Protein AF-A0A9D7A6X4-F1 (afdb_monomer)

Radius of gyration: 18.28 Å; Cα contacts (8 Å, |Δi|>4): 367; chains: 1; bounding box: 42×50×50 Å

Secondary structure (DSSP, 8-state):
------TTSSEEE--SBSTHHHHHHHHHHHHHHHHHHHHHHT----TTSTT-TT----EEEEEEEEEEE-TT--EEEE--TT-SEEEEEEEE-TT--TT-TTB--EEE--TTTTGGGSS-TT---SSGGGTTTTPPEEE---TT-EEEEETTS-EEEPPB--SSPEEEEEEEEEE----

Sequence (179 aa):
TPAVPDYEVVGWSSPHDLSMLDWAGADLKRLFDPVLQVARQVTEYSDRAPGQSGNRPEWQVVEVWANVQRKGGSNAAHPHPGSFWSGVYYVDVGEISEDGKHGGALQLFDPRGCLPRMLAPYLRYAMPELHDAGQNISFTPSAGQCMIFPGWLYHAVGVYTGAKPRISVAFNLDPVIRK

Mean predicted aligned error: 5.65 Å

Foldseek 3Di:
DDDDPDPQFQWDKGDFFCCCCVVCPPVVVVVCPVVQVVQQVPDADDPVDPPRVPPTFGKDWGTKMKIWGAAQTKFDWDFQPPFFKKKKAWQDQFPFDPVCPFFFWKKWWQPLACVQCPDDNPDGDPDPVCPCPGPIDTHGDDHGDMDMDTRRTIMMTTRGHHHTITMMMITTMDTDDDD

Solvent-accessible surface area (backbone atoms only — not comparable to full-atom values): 10080 Å² total; per-residue (Å²): 139,87,70,80,84,55,88,82,33,43,56,53,60,52,68,85,30,61,67,51,54,76,78,48,38,70,61,53,51,64,59,42,54,63,52,44,51,49,57,28,72,80,40,67,58,55,89,90,43,82,93,36,75,93,46,58,58,52,62,42,80,69,30,32,26,47,37,40,37,30,58,70,10,40,43,75,78,44,57,42,84,93,33,56,34,26,35,40,34,27,71,34,45,51,54,44,51,95,83,50,85,21,39,50,31,43,34,41,48,36,89,70,36,61,70,65,56,59,100,46,83,88,60,74,66,92,51,76,91,48,69,61,47,44,52,60,49,77,44,77,66,52,60,76,43,71,49,76,47,56,9,70,50,38,29,29,30,41,55,18,63,27,90,51,57,28,30,33,41,37,38,30,31,37,69,65,82,79,130

Nearest PDB structures (foldseek):
  3bvc-assembly1_A  TM=7.629E-01  e=7.090E-11  Roseovarius nubinhibens ISM
  6zyk-assembly1_A  TM=6.714E-01  e=1.382E-04  Streptomyces malaysiense
  5nch-assembly1_A  TM=4.864E-01  e=1.018E-04  Streptomyces muensis
  5fpz-assembly1_A-2  TM=4.898E-01  e=2.653E-05  Yersinia enterocolitica subsp. enterocolitica 8081
  8fnf-assembly1_14  TM=5.059E-01  e=5.633E-04  Trypanosoma brucei

pLDDT: mean 90.07, std 12.29, range [37.25, 98.5]

Structure (mmCIF, N/CA/C/O backbone):
data_AF-A0A9D7A6X4-F1
#
_entry.id   AF-A0A9D7A6X4-F1
#
loop_
_atom_site.group_PDB
_atom_site.id
_atom_site.type_symbol
_atom_site.label_atom_id
_atom_site.label_alt_id
_atom_site.label_comp_id
_atom_site.label_asym_id
_atom_site.label_entity_id
_atom_site.label_seq_id
_atom_site.pdbx_PDB_ins_code
_atom_site.Cartn_x
_atom_site.Cartn_y
_atom_site.Cartn_z
_atom_site.occupancy
_atom_site.B_iso_or_equiv
_atom_site.auth_seq_id
_atom_site.auth_comp_id
_atom_site.auth_asym_id
_atom_site.auth_atom_id
_atom_site.pdbx_PDB_model_num
ATOM 1 N N . THR A 1 1 ? -7.855 -9.407 -25.811 1.00 37.25 1 THR A N 1
ATOM 2 C CA . THR A 1 1 ? -7.190 -8.110 -25.569 1.00 37.25 1 THR A CA 1
ATOM 3 C C . THR A 1 1 ? -7.620 -7.607 -24.211 1.00 37.25 1 THR A C 1
ATOM 5 O O . THR A 1 1 ? -8.810 -7.392 -24.045 1.00 37.25 1 THR A O 1
ATOM 8 N N . PRO A 1 2 ? -6.724 -7.441 -23.235 1.00 47.91 2 PRO A N 1
ATOM 9 C CA . PRO A 1 2 ? -7.031 -6.535 -22.128 1.00 47.91 2 PRO A CA 1
ATOM 10 C C . PRO A 1 2 ? -5.916 -5.476 -22.027 1.00 47.91 2 PRO A C 1
ATOM 12 O O . PRO A 1 2 ? -4.776 -5.754 -22.375 1.00 47.91 2 PRO A O 1
ATOM 15 N N . ALA A 1 3 ? -6.117 -4.228 -21.629 1.00 47.22 3 ALA A N 1
ATOM 16 C CA . ALA A 1 3 ? -7.240 -3.509 -21.051 1.00 47.22 3 ALA A CA 1
ATOM 17 C C . ALA A 1 3 ? -7.114 -2.026 -21.482 1.00 47.22 3 ALA A C 1
ATOM 19 O O . ALA A 1 3 ? -6.160 -1.657 -22.170 1.00 47.22 3 ALA A O 1
ATOM 20 N N . VAL A 1 4 ? -8.104 -1.215 -21.117 1.00 43.06 4 VAL A N 1
ATOM 21 C CA . VAL A 1 4 ? -8.247 0.223 -21.406 1.00 43.06 4 VAL A CA 1
ATOM 22 C C . VAL A 1 4 ? -6.934 0.995 -21.156 1.00 43.06 4 VAL A C 1
ATOM 24 O O . VAL A 1 4 ? -6.327 0.798 -20.105 1.00 43.06 4 VAL A O 1
ATOM 27 N N . PRO A 1 5 ? -6.466 1.856 -22.084 1.00 43.91 5 PRO A N 1
ATOM 28 C CA . PRO A 1 5 ? -5.348 2.751 -21.810 1.00 43.91 5 PRO A CA 1
ATOM 29 C C . PRO A 1 5 ? -5.757 3.741 -20.716 1.00 43.91 5 PRO A C 1
ATOM 31 O O . PRO A 1 5 ? -6.642 4.571 -20.922 1.00 43.91 5 PRO A O 1
ATOM 34 N N . ASP A 1 6 ? -5.126 3.617 -19.553 1.00 45.00 6 ASP A N 1
ATOM 35 C CA . ASP A 1 6 ? -5.311 4.529 -18.432 1.00 45.00 6 ASP A CA 1
ATOM 36 C C . ASP A 1 6 ? -4.580 5.842 -18.746 1.00 45.00 6 ASP A C 1
ATOM 38 O O . ASP A 1 6 ? -3.351 5.898 -18.802 1.00 45.00 6 ASP A O 1
ATOM 42 N N . TYR A 1 7 ? -5.336 6.887 -19.073 1.00 42.38 7 TYR A N 1
ATOM 43 C CA . TYR A 1 7 ? -4.793 8.168 -19.531 1.00 42.38 7 TYR A CA 1
ATOM 44 C C . TYR A 1 7 ? -4.224 9.018 -18.383 1.00 42.38 7 TYR A C 1
ATOM 46 O O . TYR A 1 7 ? -3.574 10.029 -18.651 1.00 42.38 7 TYR A O 1
ATOM 54 N N . GLU A 1 8 ? -4.430 8.617 -17.123 1.00 48.91 8 GLU A N 1
ATOM 55 C CA . GLU A 1 8 ? -3.853 9.280 -15.945 1.00 48.91 8 GLU A CA 1
ATOM 56 C C . GLU A 1 8 ? -2.487 8.702 -15.539 1.00 48.91 8 GLU A C 1
ATOM 58 O O . GLU A 1 8 ? -1.766 9.311 -14.747 1.00 48.91 8 GLU A O 1
ATOM 63 N N . VAL A 1 9 ? -2.077 7.569 -16.122 1.00 55.69 9 VAL A N 1
ATOM 64 C CA . VAL A 1 9 ? -0.877 6.831 -15.715 1.00 55.69 9 VAL A CA 1
ATOM 65 C C . VAL A 1 9 ? -0.013 6.525 -16.933 1.00 55.69 9 VAL A C 1
ATOM 67 O O . VAL A 1 9 ? -0.379 5.737 -17.801 1.00 55.69 9 VAL A O 1
ATOM 70 N N . VAL A 1 10 ? 1.202 7.080 -16.992 1.00 75.31 10 VAL A N 1
ATOM 71 C CA . VAL A 1 10 ? 2.198 6.608 -17.968 1.00 75.31 10 VAL A CA 1
ATOM 72 C C . VAL A 1 10 ? 2.613 5.184 -17.580 1.00 75.31 10 VAL A C 1
ATOM 74 O O . VAL A 1 10 ? 3.489 4.976 -16.734 1.00 75.31 10 VAL A O 1
ATOM 77 N N . GLY A 1 11 ? 1.951 4.189 -18.172 1.00 83.00 11 GLY A N 1
ATOM 78 C CA . GLY A 1 11 ? 2.094 2.796 -17.765 1.00 83.00 11 GLY A CA 1
ATOM 79 C C . GLY A 1 11 ? 0.964 1.878 -18.231 1.00 83.00 11 GLY A C 1
ATOM 80 O O . GLY A 1 11 ? 0.379 2.071 -19.294 1.00 83.00 11 GLY A O 1
ATOM 81 N N . TRP A 1 12 ? 0.722 0.833 -17.442 1.00 91.75 12 TRP A N 1
ATOM 82 C CA . TRP A 1 12 ? -0.356 -0.142 -17.611 1.00 91.75 12 TRP A CA 1
ATOM 83 C C . TRP A 1 12 ? -0.819 -0.651 -16.242 1.00 91.75 12 TRP A C 1
ATOM 85 O O . TRP A 1 12 ? 0.006 -0.833 -15.343 1.00 91.75 12 TRP A O 1
ATOM 95 N N . SER A 1 13 ? -2.116 -0.921 -16.109 1.00 92.62 13 SER A N 1
ATOM 96 C CA . SER A 1 13 ? -2.719 -1.576 -14.949 1.00 92.62 13 SER A CA 1
ATOM 97 C C . SER A 1 13 ? -3.600 -2.734 -15.428 1.00 92.62 13 SER A C 1
ATOM 99 O O . SER A 1 13 ? -4.272 -2.613 -16.458 1.00 92.62 13 SER A O 1
ATOM 101 N N . SER A 1 14 ? -3.581 -3.869 -14.727 1.00 93.88 14 SER A N 1
ATOM 102 C CA . SER A 1 14 ? -4.579 -4.923 -14.958 1.00 93.88 14 SER A CA 1
ATOM 103 C C . SER A 1 14 ? -5.953 -4.474 -14.439 1.00 93.88 14 SER A C 1
ATOM 105 O O . SER A 1 14 ? -6.018 -3.504 -13.687 1.00 93.88 14 SER A O 1
ATOM 107 N N . PRO A 1 15 ? -7.058 -5.161 -14.786 1.00 93.75 15 PRO A N 1
ATOM 108 C CA . PRO A 1 15 ? -8.353 -4.906 -14.154 1.00 93.75 15 PRO A CA 1
ATOM 109 C C . PRO A 1 15 ? -8.267 -4.944 -12.621 1.00 93.75 15 PRO A C 1
ATOM 111 O O . PRO A 1 15 ? -7.500 -5.733 -12.065 1.00 93.75 15 PRO A O 1
ATOM 114 N N . HIS A 1 16 ? -9.031 -4.070 -11.958 1.00 92.50 16 HIS A N 1
ATOM 115 C CA . HIS A 1 16 ? -9.131 -3.984 -10.494 1.00 92.50 16 HIS A CA 1
ATOM 116 C C . HIS A 1 16 ? -10.229 -4.937 -10.030 1.00 92.50 16 HIS A C 1
ATOM 118 O O . HIS A 1 16 ? -11.332 -4.538 -9.679 1.00 92.50 16 HIS A O 1
ATOM 124 N N . ASP A 1 17 ? -9.956 -6.226 -10.163 1.00 93.19 17 ASP A N 1
ATOM 125 C CA . ASP A 1 17 ? -10.877 -7.300 -9.815 1.00 93.19 17 ASP A CA 1
ATOM 126 C C . ASP A 1 17 ? -10.079 -8.524 -9.335 1.00 93.19 17 ASP A C 1
ATOM 128 O O . ASP A 1 17 ? -8.926 -8.413 -8.918 1.00 93.19 17 ASP A O 1
ATOM 132 N N . LEU A 1 18 ? -10.692 -9.706 -9.342 1.00 94.00 18 LEU A N 1
ATOM 133 C CA . LEU A 1 18 ? -10.027 -10.953 -8.964 1.00 94.00 18 LEU A CA 1
ATOM 134 C C . LEU A 1 18 ? -9.465 -11.733 -10.164 1.00 94.00 18 LEU A C 1
ATOM 136 O O . LEU A 1 18 ? -8.892 -12.804 -9.966 1.00 94.00 18 LEU A O 1
ATOM 140 N N . SER A 1 19 ? -9.565 -11.212 -11.392 1.00 94.00 19 SER A N 1
ATOM 141 C CA . SER A 1 19 ? -9.111 -11.900 -12.612 1.00 94.00 19 SER A CA 1
ATOM 142 C C . SER A 1 19 ? -7.603 -12.154 -12.629 1.00 94.00 19 SER A C 1
ATOM 144 O O . SER A 1 19 ? -7.129 -13.064 -13.310 1.00 94.00 19 SER A O 1
ATOM 146 N N . MET A 1 20 ? -6.822 -11.408 -11.838 1.00 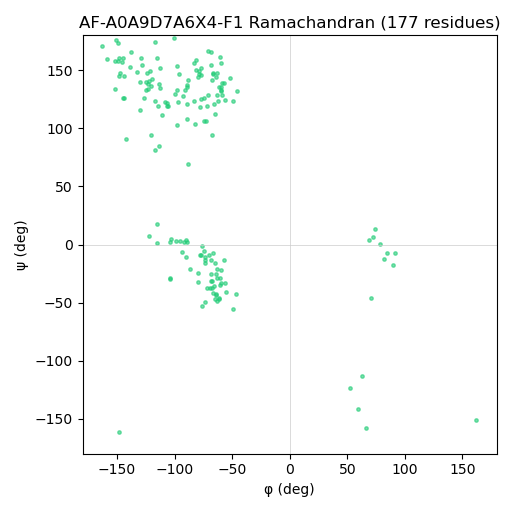94.12 20 MET A N 1
ATOM 147 C CA . MET A 1 20 ? -5.398 -11.686 -11.650 1.00 94.12 20 MET A CA 1
ATOM 148 C C . MET A 1 20 ? -5.129 -13.067 -11.043 1.00 94.12 20 MET A C 1
ATOM 150 O O . MET A 1 20 ? -4.108 -13.683 -11.359 1.00 94.12 20 MET A O 1
ATOM 154 N N . LEU A 1 21 ? -6.052 -13.604 -10.240 1.00 89.94 21 LEU A N 1
ATOM 155 C CA . LEU A 1 21 ? -5.936 -14.960 -9.698 1.00 89.94 21 LEU A CA 1
ATOM 156 C C . LEU A 1 21 ? -5.945 -16.031 -10.796 1.00 89.94 21 LEU A C 1
ATOM 158 O O . LEU A 1 21 ? -5.308 -17.070 -10.613 1.00 89.94 21 LEU A O 1
ATOM 162 N N . ASP A 1 22 ? -6.603 -15.776 -11.929 1.00 91.56 22 ASP A N 1
ATOM 163 C CA . ASP A 1 22 ? -6.736 -16.750 -13.017 1.00 91.56 22 ASP A CA 1
ATOM 164 C C . ASP A 1 22 ? -5.417 -16.962 -13.766 1.00 91.56 22 ASP A C 1
ATOM 166 O O . ASP A 1 22 ? -5.096 -18.085 -14.156 1.00 91.56 22 ASP A O 1
ATOM 170 N N . TRP A 1 23 ? -4.627 -15.899 -13.953 1.00 91.94 23 TRP A N 1
ATOM 171 C CA . TRP A 1 23 ? -3.380 -15.960 -14.722 1.00 91.94 23 TRP A CA 1
ATOM 172 C C . TRP A 1 23 ? -2.110 -15.965 -13.866 1.00 91.94 23 TRP A C 1
ATOM 174 O O . TRP A 1 23 ? -1.116 -16.556 -14.283 1.00 91.94 23 TRP A O 1
ATOM 184 N N . ALA A 1 24 ? -2.116 -15.360 -12.674 1.00 91.38 24 ALA A N 1
ATOM 185 C CA . ALA A 1 24 ? -0.979 -15.415 -11.749 1.00 91.38 24 ALA A CA 1
ATOM 186 C C . ALA A 1 24 ? -1.014 -16.663 -10.843 1.00 91.38 24 ALA A C 1
ATOM 188 O O . ALA A 1 24 ? 0.016 -17.087 -10.314 1.00 91.38 24 ALA A O 1
ATOM 189 N N . GLY A 1 25 ? -2.191 -17.275 -10.671 1.00 89.75 25 GLY A N 1
ATOM 190 C CA . GLY A 1 25 ? -2.359 -18.614 -10.111 1.00 89.75 25 GLY A CA 1
ATOM 191 C C . GLY A 1 25 ? -1.673 -18.839 -8.760 1.00 89.75 25 GLY A C 1
ATOM 192 O O . GLY A 1 25 ? -1.955 -18.169 -7.766 1.00 89.75 25 GLY A O 1
ATOM 193 N N . ALA A 1 26 ? -0.802 -19.851 -8.704 1.00 92.75 26 ALA A N 1
ATOM 194 C CA . ALA A 1 26 ? -0.164 -20.303 -7.468 1.00 92.75 26 ALA A CA 1
ATOM 195 C C . ALA A 1 26 ? 0.832 -19.288 -6.882 1.00 92.75 26 ALA A C 1
ATOM 197 O O . ALA A 1 26 ? 0.971 -19.217 -5.663 1.00 92.75 26 ALA A O 1
ATOM 198 N N . ASP A 1 27 ? 1.504 -18.494 -7.718 1.00 93.31 27 ASP A N 1
ATOM 199 C CA . ASP A 1 27 ? 2.453 -17.478 -7.253 1.00 93.31 27 ASP A CA 1
ATOM 200 C C . ASP A 1 27 ? 1.753 -16.368 -6.480 1.00 93.31 27 ASP A C 1
ATOM 202 O O . ASP A 1 27 ? 2.206 -15.979 -5.405 1.00 93.31 27 ASP A O 1
ATOM 206 N N . LEU A 1 28 ? 0.596 -15.926 -6.976 1.00 93.50 28 LEU A N 1
ATOM 207 C CA . LEU A 1 28 ? -0.185 -14.902 -6.295 1.00 93.50 28 LEU A CA 1
ATOM 208 C C . LEU A 1 28 ? -0.753 -15.406 -4.963 1.00 93.50 28 LEU A C 1
ATOM 210 O O . LEU A 1 28 ? -0.745 -14.680 -3.974 1.00 93.50 28 LEU A O 1
ATOM 214 N N . LYS A 1 29 ? -1.178 -16.673 -4.900 1.00 91.88 29 LYS A N 1
ATOM 215 C CA . LYS A 1 29 ? -1.610 -17.296 -3.637 1.00 91.88 29 LYS A CA 1
ATOM 216 C C . LYS A 1 29 ? -0.474 -17.330 -2.611 1.00 91.88 29 LYS A C 1
ATOM 218 O O . LYS A 1 29 ? -0.665 -16.888 -1.484 1.00 91.88 29 LYS A O 1
ATOM 223 N N . ARG A 1 30 ? 0.726 -17.754 -3.027 1.00 94.38 30 ARG A N 1
ATOM 224 C CA . ARG A 1 30 ? 1.925 -17.759 -2.169 1.00 94.38 30 ARG A CA 1
ATOM 225 C C . ARG A 1 30 ? 2.306 -16.366 -1.672 1.00 94.38 30 ARG A C 1
ATOM 227 O O . ARG A 1 30 ? 2.778 -16.245 -0.546 1.00 94.38 30 ARG A O 1
ATOM 234 N N . LEU A 1 31 ? 2.107 -15.330 -2.491 1.00 94.88 31 LEU A N 1
ATOM 235 C CA . LEU A 1 31 ? 2.317 -13.943 -2.078 1.00 94.88 31 LEU A CA 1
ATOM 236 C C . LEU A 1 31 ? 1.348 -13.533 -0.961 1.00 94.88 31 LEU A C 1
ATOM 238 O O . LEU A 1 31 ? 1.759 -12.864 -0.016 1.00 94.88 31 LEU A O 1
ATOM 242 N N . PHE A 1 32 ? 0.075 -13.919 -1.060 1.00 97.00 32 PHE A N 1
ATOM 243 C CA . PHE A 1 32 ? -0.946 -13.467 -0.117 1.00 97.00 32 PHE A CA 1
ATOM 244 C C . PHE A 1 32 ? -0.959 -14.207 1.217 1.00 97.00 32 PHE A C 1
ATOM 246 O O . PHE A 1 32 ? -1.368 -13.605 2.207 1.00 97.00 32 PHE A O 1
ATOM 253 N N . ASP A 1 33 ? -0.469 -15.445 1.293 1.00 96.06 33 ASP A N 1
ATOM 254 C CA . ASP A 1 33 ? -0.390 -16.189 2.558 1.00 96.06 33 ASP A CA 1
ATOM 255 C C . ASP A 1 33 ? 0.253 -15.368 3.704 1.00 96.06 33 ASP A C 1
ATOM 257 O O . ASP A 1 33 ? -0.404 -15.165 4.730 1.00 96.06 33 ASP A O 1
ATOM 261 N N . PRO A 1 34 ? 1.480 -14.817 3.570 1.00 97.12 34 PRO A N 1
ATOM 262 C CA . PRO A 1 34 ? 2.066 -13.982 4.619 1.00 97.12 34 PRO A CA 1
ATOM 263 C C . PRO A 1 34 ? 1.336 -12.644 4.809 1.00 97.12 34 PRO A C 1
ATOM 265 O O . PRO A 1 34 ? 1.265 -12.148 5.931 1.00 97.12 34 PRO A O 1
ATOM 268 N N . VAL A 1 35 ? 0.760 -12.063 3.752 1.00 97.75 35 VAL A N 1
ATOM 269 C CA . VAL A 1 35 ? 0.024 -10.788 3.829 1.00 97.75 35 VAL A CA 1
ATOM 270 C C . VAL A 1 35 ? -1.225 -10.931 4.701 1.00 97.75 35 VAL A C 1
ATOM 272 O O . VAL A 1 35 ? -1.450 -10.121 5.601 1.00 97.75 35 VAL A O 1
ATOM 275 N N . LEU A 1 36 ? -2.011 -11.988 4.483 1.00 97.94 36 LEU A N 1
ATOM 276 C CA . LEU A 1 36 ? -3.211 -12.277 5.269 1.00 97.94 36 LEU A CA 1
ATOM 277 C C . LEU A 1 36 ? -2.861 -12.604 6.728 1.00 97.94 36 LEU A C 1
ATOM 279 O O . LEU A 1 36 ? -3.587 -12.197 7.637 1.00 97.94 36 LEU A O 1
ATOM 283 N N . GLN A 1 37 ? -1.729 -13.276 6.976 1.00 97.12 37 GLN A N 1
ATOM 284 C CA . GLN A 1 37 ? -1.235 -13.511 8.338 1.00 97.12 37 GLN A CA 1
ATOM 285 C C . GLN A 1 37 ? -0.867 -12.210 9.053 1.00 97.12 37 GLN A C 1
ATOM 287 O O . GLN A 1 37 ? -1.237 -12.029 10.213 1.00 97.12 37 GLN A O 1
ATOM 292 N N . VAL A 1 38 ? -0.192 -11.281 8.372 1.00 97.38 38 VAL A N 1
ATOM 293 C CA . VAL A 1 38 ? 0.122 -9.969 8.950 1.00 97.38 38 VAL A CA 1
ATOM 294 C C . VAL A 1 38 ? -1.165 -9.201 9.247 1.00 97.38 38 VAL A C 1
ATOM 296 O O . VAL A 1 38 ? -1.338 -8.760 10.380 1.00 97.38 38 VAL A O 1
ATOM 299 N N . ALA A 1 39 ? -2.107 -9.117 8.299 1.00 97.88 39 ALA A N 1
ATOM 300 C CA . ALA A 1 39 ? -3.400 -8.453 8.508 1.00 97.88 39 ALA A CA 1
ATOM 301 C C . ALA A 1 39 ? -4.160 -9.027 9.718 1.00 97.88 39 ALA A C 1
ATOM 303 O O . ALA A 1 39 ? -4.712 -8.280 10.533 1.00 97.88 39 ALA A O 1
ATOM 304 N N . ARG A 1 40 ? -4.135 -10.357 9.887 1.00 96.94 40 ARG A N 1
ATOM 305 C CA . ARG A 1 40 ? -4.696 -11.051 11.054 1.00 96.94 40 ARG A CA 1
ATOM 306 C C . ARG A 1 40 ? -4.008 -10.639 12.354 1.00 96.94 40 ARG A C 1
ATOM 308 O O . ARG A 1 40 ? -4.695 -10.393 13.337 1.00 96.94 40 ARG A O 1
ATOM 315 N N . GLN A 1 41 ? -2.678 -10.584 12.381 1.00 95.88 41 GLN A N 1
ATOM 316 C CA . GLN A 1 41 ? -1.909 -10.268 13.589 1.00 95.88 41 GLN A CA 1
ATOM 317 C C . GLN A 1 41 ? -2.064 -8.808 14.026 1.00 95.88 41 GLN A C 1
ATOM 319 O O . GLN A 1 41 ? -2.146 -8.542 15.223 1.00 95.88 41 GLN A O 1
ATOM 324 N N . VAL A 1 42 ? -2.136 -7.875 13.073 1.00 96.00 42 VAL A N 1
ATOM 325 C CA . VAL A 1 42 ? -2.200 -6.429 13.357 1.00 96.00 42 VAL A CA 1
ATOM 326 C C . VAL A 1 42 ? -3.623 -5.890 13.509 1.00 96.00 42 VAL A C 1
ATOM 328 O O . VAL A 1 42 ? -3.798 -4.689 13.693 1.00 96.00 42 VAL A O 1
ATOM 331 N N . THR A 1 43 ? -4.643 -6.753 13.460 1.00 96.12 43 THR A N 1
ATOM 332 C CA . THR A 1 43 ? -6.042 -6.346 13.653 1.00 96.12 43 THR A CA 1
ATOM 333 C C . THR A 1 43 ? -6.698 -7.116 14.788 1.00 96.12 43 THR A C 1
ATOM 335 O O . THR A 1 43 ? -6.529 -8.327 14.915 1.00 96.12 43 THR A O 1
ATOM 338 N N . GLU A 1 44 ? -7.482 -6.430 15.612 1.00 94.38 44 GLU A N 1
ATOM 339 C CA . GLU A 1 44 ? -8.332 -7.026 16.645 1.00 94.38 44 GLU A CA 1
ATOM 340 C C . GLU A 1 44 ? -9.757 -6.505 16.559 1.00 94.38 44 GLU A C 1
ATOM 342 O O . GLU A 1 44 ? -10.037 -5.453 15.981 1.00 94.38 44 GLU A O 1
ATOM 347 N N . TYR A 1 45 ? -10.666 -7.264 17.159 1.00 93.25 45 TYR A N 1
ATOM 348 C CA . TYR A 1 45 ? -12.023 -6.810 17.384 1.00 93.25 45 TYR A CA 1
ATOM 349 C C . TYR A 1 45 ? -12.044 -5.729 18.465 1.00 93.25 45 TYR A C 1
ATOM 351 O O . TYR A 1 45 ? -11.522 -5.925 19.558 1.00 93.25 45 TYR A O 1
ATOM 359 N N . SER A 1 46 ? -12.688 -4.601 18.164 1.00 92.19 46 SER A N 1
ATOM 360 C CA . SER A 1 46 ? -12.956 -3.562 19.165 1.00 92.19 46 SER A CA 1
ATOM 361 C C . SER A 1 46 ? -13.968 -4.033 20.216 1.00 92.19 46 SER A C 1
ATOM 363 O O . SER A 1 46 ? -14.760 -4.942 19.952 1.00 92.19 46 SER A O 1
ATOM 365 N N . ASP A 1 47 ? -14.076 -3.301 21.325 1.00 92.19 47 ASP A N 1
ATOM 366 C CA . ASP A 1 47 ? -15.078 -3.529 22.382 1.00 92.19 47 ASP A CA 1
ATOM 367 C C . ASP A 1 47 ? -16.540 -3.488 21.892 1.00 92.19 47 ASP A C 1
ATOM 369 O O . ASP A 1 47 ? -17.456 -3.929 22.585 1.00 92.19 47 ASP A O 1
ATOM 373 N N . ARG A 1 48 ? -16.780 -2.994 20.670 1.00 90.75 48 ARG A N 1
ATOM 374 C CA . ARG A 1 48 ? -18.096 -3.015 20.010 1.00 90.75 48 ARG A CA 1
ATOM 375 C C . ARG A 1 48 ? -18.488 -4.386 19.447 1.00 90.75 48 ARG A C 1
ATOM 377 O O . ARG A 1 48 ? -19.584 -4.508 18.907 1.00 90.75 48 ARG A O 1
ATOM 384 N N . ALA A 1 49 ? -17.632 -5.400 19.561 1.00 89.50 49 ALA A N 1
ATOM 385 C CA . ALA A 1 49 ? -17.914 -6.782 19.180 1.00 89.50 49 ALA A CA 1
ATOM 386 C C . ALA A 1 49 ? -17.861 -7.703 20.421 1.00 89.50 49 ALA A C 1
ATOM 388 O O . ALA A 1 49 ? -16.845 -8.361 20.671 1.00 89.50 49 ALA A O 1
ATOM 389 N N . PRO A 1 50 ? -18.943 -7.761 21.224 1.00 87.94 50 PRO A N 1
ATOM 390 C CA . PRO A 1 50 ? -18.980 -8.574 22.435 1.00 87.94 50 PRO A CA 1
ATOM 391 C C . PRO A 1 50 ? -18.694 -10.050 22.137 1.00 87.94 50 PRO A C 1
ATOM 393 O O . PRO A 1 50 ? -19.178 -10.600 21.150 1.00 87.94 50 PRO A O 1
ATOM 396 N N . GLY A 1 51 ? -17.910 -10.702 22.998 1.00 89.56 51 GLY A N 1
ATOM 397 C CA . GLY A 1 51 ? -17.553 -12.118 22.845 1.00 89.56 51 GLY A CA 1
ATOM 398 C C . GLY A 1 51 ? -16.447 -12.409 21.823 1.00 89.56 51 GLY A C 1
ATOM 399 O O . GLY A 1 51 ? -16.075 -13.567 21.666 1.00 89.56 51 GLY A O 1
ATOM 400 N N . GLN A 1 52 ? -15.892 -11.385 21.164 1.00 90.12 52 GLN A N 1
ATOM 401 C CA . GLN A 1 52 ? -14.752 -11.522 20.247 1.00 90.12 52 GLN A CA 1
ATOM 402 C C . GLN A 1 52 ? -13.420 -11.053 20.851 1.00 90.12 52 GLN A C 1
ATOM 404 O O . GLN A 1 52 ? -12.399 -11.038 20.165 1.00 90.12 52 GLN A O 1
ATOM 409 N N . SER A 1 53 ? -13.409 -10.677 22.133 1.00 87.69 53 SER A N 1
ATOM 410 C CA . SER A 1 53 ? -12.181 -10.280 22.828 1.00 87.69 53 SER A CA 1
ATOM 411 C C . SER A 1 53 ? -11.155 -11.419 22.793 1.00 87.69 53 SER A C 1
ATOM 413 O O . SER A 1 53 ? -11.478 -12.564 23.105 1.00 87.69 53 SER A O 1
ATOM 415 N N . GLY A 1 54 ? -9.930 -11.112 22.364 1.00 85.62 54 GLY A N 1
ATOM 416 C CA . GLY A 1 54 ? -8.854 -12.092 22.178 1.00 85.62 54 GLY A CA 1
ATOM 417 C C . GLY A 1 54 ? -8.891 -12.867 20.853 1.00 85.62 54 GLY A C 1
ATOM 418 O O . GLY A 1 54 ? -7.885 -13.483 20.499 1.00 85.62 54 GLY A O 1
ATOM 419 N N . ASN A 1 55 ? -9.983 -12.802 20.083 1.00 91.06 55 ASN A N 1
ATOM 420 C CA . ASN A 1 55 ? -10.047 -13.389 18.743 1.00 91.06 55 ASN A CA 1
ATOM 421 C C . ASN A 1 55 ? -9.415 -12.462 17.697 1.00 91.06 55 ASN A C 1
ATOM 423 O O . ASN A 1 55 ? -9.305 -11.247 17.880 1.00 91.06 55 ASN A O 1
ATOM 427 N N . ARG A 1 56 ? -9.027 -13.045 16.559 1.00 93.31 56 ARG A N 1
ATOM 428 C CA . ARG A 1 56 ? -8.498 -12.317 15.400 1.00 93.31 56 ARG A CA 1
ATOM 429 C C . ARG A 1 56 ? -9.386 -12.573 14.181 1.00 93.31 56 ARG A C 1
ATOM 431 O O . ARG A 1 56 ? -9.776 -13.726 13.979 1.00 93.31 56 ARG A O 1
ATOM 438 N N . PRO A 1 57 ? -9.718 -11.542 13.386 1.00 94.00 57 PRO A N 1
ATOM 439 C CA . PRO A 1 57 ? -10.497 -11.733 12.172 1.00 94.00 57 PRO A CA 1
ATOM 440 C C . PRO A 1 57 ? -9.709 -12.542 11.135 1.00 94.00 57 PRO A C 1
ATOM 442 O O . PRO A 1 57 ? -8.482 -12.459 11.047 1.00 94.00 57 PRO A O 1
ATOM 445 N N . GLU A 1 58 ? -10.430 -13.332 10.344 1.00 96.00 58 GLU A N 1
ATOM 446 C CA . GLU A 1 58 ? -9.906 -13.863 9.084 1.00 96.00 58 GLU A CA 1
ATOM 447 C C . GLU A 1 58 ? -10.031 -12.797 7.996 1.00 96.00 58 GLU A C 1
ATOM 449 O O . GLU A 1 58 ? -10.967 -11.996 8.021 1.00 96.00 58 GLU A O 1
ATOM 454 N N . TRP A 1 59 ? -9.125 -12.827 7.024 1.00 97.44 59 TRP A N 1
ATOM 455 C CA . TRP A 1 59 ? -9.050 -11.854 5.937 1.00 97.44 59 TRP A CA 1
ATOM 456 C C . TRP A 1 59 ? -9.168 -12.538 4.583 1.00 97.44 59 TRP A C 1
ATOM 458 O O . TRP A 1 59 ? -8.721 -13.673 4.412 1.00 97.44 59 TRP A O 1
ATOM 468 N N . GLN A 1 60 ? -9.734 -11.830 3.613 1.00 96.31 60 GLN A N 1
ATOM 469 C CA . GLN A 1 60 ? -9.785 -12.251 2.218 1.00 96.31 60 GLN A CA 1
ATOM 470 C C . GLN A 1 60 ? -9.363 -11.105 1.302 1.00 96.31 60 GLN A C 1
ATOM 472 O O . GLN A 1 60 ? -9.617 -9.940 1.602 1.00 96.31 60 GLN A O 1
ATOM 477 N N . VAL A 1 61 ? -8.742 -11.451 0.175 1.00 96.88 61 VAL A N 1
ATOM 478 C CA . VAL A 1 61 ? -8.477 -10.505 -0.914 1.00 96.88 61 VAL A CA 1
ATOM 479 C C . VAL A 1 61 ? -9.793 -10.246 -1.643 1.00 96.88 61 VAL A C 1
ATOM 481 O O . VAL A 1 61 ? -10.445 -11.199 -2.071 1.00 96.88 61 VAL A O 1
ATOM 484 N N . VAL A 1 62 ? -10.180 -8.979 -1.774 1.00 96.62 62 VAL A N 1
ATOM 485 C CA . VAL A 1 62 ? -11.402 -8.573 -2.493 1.00 96.62 62 VAL A CA 1
ATOM 486 C C . VAL A 1 62 ? -11.101 -7.980 -3.865 1.00 96.62 62 VAL A C 1
ATOM 488 O O . VAL A 1 62 ? -11.881 -8.177 -4.791 1.00 96.62 62 VAL A O 1
ATOM 491 N N . GLU A 1 63 ? -9.936 -7.350 -4.024 1.00 96.88 63 GLU A N 1
ATOM 492 C CA . GLU A 1 63 ? -9.431 -6.831 -5.297 1.00 96.88 63 GLU A CA 1
ATOM 493 C C . GLU A 1 63 ? -7.911 -7.001 -5.350 1.00 96.88 63 GLU A C 1
ATOM 495 O O . GLU A 1 63 ? -7.228 -6.876 -4.328 1.00 96.88 63 GLU A O 1
ATOM 500 N N . VAL A 1 64 ? -7.367 -7.282 -6.534 1.00 97.56 64 VAL A N 1
ATOM 501 C CA . VAL A 1 64 ? -5.922 -7.376 -6.758 1.00 97.56 64 VAL A CA 1
ATOM 502 C C . VAL A 1 64 ? -5.573 -7.019 -8.198 1.00 97.56 64 VAL A C 1
ATOM 504 O O . VAL A 1 64 ? -6.176 -7.516 -9.144 1.00 97.56 64 VAL A O 1
ATOM 507 N N . TRP A 1 65 ? -4.558 -6.182 -8.383 1.00 96.94 65 TRP A N 1
ATOM 508 C CA . TRP A 1 65 ? -4.143 -5.751 -9.711 1.00 96.94 65 TRP A CA 1
ATOM 509 C C . TRP A 1 65 ? -2.641 -5.508 -9.812 1.00 96.94 65 TRP A C 1
ATOM 511 O O . TRP A 1 65 ? -1.969 -5.069 -8.874 1.00 96.94 65 TRP A O 1
ATOM 521 N N . ALA A 1 66 ? -2.100 -5.781 -10.994 1.00 96.62 66 ALA A N 1
ATOM 522 C CA . ALA A 1 66 ? -0.725 -5.474 -11.343 1.00 96.62 66 ALA A CA 1
ATOM 523 C C . ALA A 1 66 ? -0.629 -4.059 -11.917 1.00 96.62 66 ALA A C 1
ATOM 525 O O . ALA A 1 66 ? -1.469 -3.639 -12.707 1.00 96.62 66 ALA A O 1
ATOM 526 N N . ASN A 1 67 ? 0.439 -3.347 -11.569 1.00 95.81 67 ASN A N 1
ATOM 527 C CA . ASN A 1 67 ? 0.783 -2.042 -12.115 1.00 95.81 67 ASN A CA 1
ATOM 528 C C . ASN A 1 67 ? 2.180 -2.103 -12.728 1.00 95.81 67 ASN A C 1
ATOM 530 O O . ASN A 1 67 ? 3.119 -2.592 -12.101 1.00 95.81 67 ASN A O 1
ATOM 534 N N . VAL A 1 68 ? 2.319 -1.565 -13.937 1.00 95.75 68 VAL A N 1
ATOM 535 C CA . VAL A 1 68 ? 3.591 -1.351 -14.631 1.00 95.75 68 VAL A CA 1
ATOM 536 C C . VAL A 1 68 ? 3.716 0.142 -14.901 1.00 95.75 68 VAL A C 1
ATOM 538 O O . VAL A 1 68 ? 3.205 0.654 -15.897 1.00 95.75 68 VAL A O 1
ATOM 541 N N . GLN A 1 69 ? 4.394 0.850 -14.005 1.00 94.44 69 GLN A N 1
ATOM 542 C CA . GLN A 1 69 ? 4.615 2.289 -14.104 1.00 94.44 69 GLN A CA 1
ATOM 543 C C . GLN A 1 69 ? 5.908 2.571 -14.881 1.00 94.44 69 GLN A C 1
ATOM 545 O O . GLN A 1 69 ? 6.935 1.917 -14.679 1.00 94.44 69 GLN A O 1
ATOM 550 N N . ARG A 1 70 ? 5.863 3.538 -15.801 1.00 94.75 70 ARG A N 1
ATOM 551 C CA . ARG A 1 70 ? 6.999 3.948 -16.643 1.00 94.75 70 ARG A CA 1
ATOM 552 C C . ARG A 1 70 ? 7.389 5.396 -16.354 1.00 94.75 70 ARG A C 1
ATOM 554 O O . ARG A 1 70 ? 6.722 6.083 -15.586 1.00 94.75 70 ARG A O 1
ATOM 561 N N . LYS A 1 71 ? 8.482 5.856 -16.968 1.00 94.88 71 LYS A N 1
ATOM 562 C CA . LYS A 1 71 ? 8.975 7.233 -16.847 1.00 94.88 71 LYS A CA 1
ATOM 563 C C . LYS A 1 71 ? 7.858 8.257 -17.087 1.00 94.88 71 LYS A C 1
ATOM 565 O O . LYS A 1 71 ? 7.258 8.268 -18.155 1.00 94.88 71 LYS A O 1
ATOM 570 N N . GLY A 1 72 ? 7.642 9.137 -16.117 1.00 93.00 72 GLY A N 1
ATOM 571 C CA . GLY A 1 72 ? 6.582 10.145 -16.089 1.00 93.00 72 GLY A CA 1
ATOM 572 C C . GLY A 1 72 ? 5.291 9.686 -15.405 1.00 93.00 72 GLY A C 1
ATOM 573 O O . GLY A 1 72 ? 4.408 10.511 -15.207 1.00 93.00 72 GLY A O 1
ATOM 574 N N . GLY A 1 73 ? 5.168 8.408 -15.039 1.00 92.12 73 GLY A N 1
ATOM 575 C CA . GLY A 1 73 ? 3.973 7.862 -14.402 1.00 92.12 73 GLY A CA 1
ATOM 576 C C . GLY A 1 73 ? 3.879 8.229 -12.924 1.00 92.12 73 GLY A C 1
ATOM 577 O O . GLY A 1 73 ? 4.889 8.306 -12.227 1.00 92.12 73 GLY A O 1
ATOM 578 N N . SER A 1 74 ? 2.655 8.423 -12.450 1.00 93.12 74 SER A N 1
ATOM 579 C CA . SER A 1 74 ? 2.297 8.679 -11.055 1.00 93.12 74 SER A CA 1
ATOM 580 C C . SER A 1 74 ? 0.910 8.099 -10.780 1.00 93.12 74 SER A C 1
ATOM 582 O O . SER A 1 74 ? 0.227 7.655 -11.701 1.00 93.12 74 SER A O 1
ATOM 584 N N . ASN A 1 75 ? 0.492 8.119 -9.517 1.00 92.75 75 ASN A N 1
ATOM 585 C CA . ASN A 1 75 ? -0.895 7.873 -9.139 1.00 92.75 75 ASN A CA 1
ATOM 586 C C . ASN A 1 75 ? -1.351 9.053 -8.283 1.00 92.75 75 ASN A C 1
ATOM 588 O O . ASN A 1 75 ? -0.683 9.387 -7.298 1.00 92.75 75 ASN A O 1
ATOM 592 N N . ALA A 1 76 ? -2.459 9.687 -8.670 1.00 93.44 76 ALA A N 1
ATOM 593 C CA . ALA A 1 76 ? -3.039 10.800 -7.927 1.00 93.44 76 ALA A CA 1
ATOM 594 C C . ALA A 1 76 ? -3.438 10.377 -6.504 1.00 93.44 76 ALA A C 1
ATOM 596 O O . ALA A 1 76 ? -3.585 9.191 -6.215 1.00 93.44 76 ALA A O 1
ATOM 597 N N . ALA A 1 77 ? -3.611 11.350 -5.609 1.00 95.31 77 ALA A N 1
ATOM 598 C CA . ALA A 1 77 ? -4.023 11.064 -4.241 1.00 95.31 77 ALA A CA 1
ATOM 599 C C . ALA A 1 77 ? -5.449 10.486 -4.206 1.00 95.31 77 ALA A C 1
ATOM 601 O O . ALA A 1 77 ? -6.390 11.149 -4.639 1.00 95.31 77 ALA A O 1
ATOM 602 N N . HIS A 1 78 ? -5.611 9.279 -3.667 1.00 96.00 78 HIS A N 1
ATOM 603 C CA . HIS A 1 78 ? -6.903 8.598 -3.552 1.00 96.00 78 HIS A CA 1
ATOM 604 C C . HIS A 1 78 ? -6.950 7.677 -2.319 1.00 96.00 78 HIS A C 1
ATOM 606 O O . HIS A 1 78 ? -5.902 7.292 -1.795 1.00 96.00 78 HIS A O 1
ATOM 612 N N . PRO A 1 79 ? -8.151 7.339 -1.822 1.00 97.38 79 PRO A N 1
ATOM 613 C CA . PRO A 1 79 ? -8.383 6.216 -0.920 1.00 97.38 79 PRO A CA 1
ATOM 614 C C . PRO A 1 79 ? -8.956 5.002 -1.682 1.00 97.38 79 PRO A C 1
ATOM 616 O O . PRO A 1 79 ? -9.269 5.102 -2.868 1.00 97.38 79 PRO A O 1
ATOM 619 N N . HIS A 1 80 ? -9.179 3.889 -0.976 1.00 96.75 80 HIS A N 1
ATOM 620 C CA . HIS A 1 80 ? -9.947 2.717 -1.432 1.00 96.75 80 HIS A CA 1
ATOM 621 C C . HIS A 1 80 ? -11.225 2.568 -0.588 1.00 96.75 80 HIS A C 1
ATOM 623 O O . HIS A 1 80 ? -11.226 1.874 0.435 1.00 96.75 80 HIS A O 1
ATOM 629 N N . PRO A 1 81 ? -12.324 3.266 -0.941 1.00 92.19 81 PRO A N 1
ATOM 630 C CA . PRO A 1 81 ? -13.555 3.238 -0.159 1.00 92.19 81 PRO A CA 1
ATOM 631 C C . PRO A 1 81 ? -14.134 1.828 -0.032 1.00 92.19 81 PRO A C 1
ATOM 633 O O . PRO A 1 81 ? -14.246 1.100 -1.011 1.00 92.19 81 PRO A O 1
ATOM 636 N N . GLY A 1 82 ? -14.558 1.467 1.179 1.00 91.31 82 GLY A N 1
ATOM 637 C CA . GLY A 1 82 ? -15.173 0.167 1.460 1.00 91.31 82 GLY A CA 1
ATOM 638 C C . GLY A 1 82 ? -14.188 -0.934 1.849 1.00 91.31 82 GLY A C 1
ATOM 639 O O . GLY A 1 82 ? -14.625 -1.884 2.485 1.00 91.31 82 GLY A O 1
ATOM 640 N N . SER A 1 83 ? -12.890 -0.767 1.573 1.00 96.62 83 SER A N 1
ATOM 641 C CA . SER A 1 83 ? -11.849 -1.717 1.983 1.00 96.62 83 SER A CA 1
ATOM 642 C C . SER A 1 83 ? -11.292 -1.384 3.366 1.00 96.62 83 SER A C 1
ATOM 644 O O . SER A 1 83 ? -11.006 -0.219 3.668 1.00 96.62 83 SER A O 1
ATOM 646 N N . PHE A 1 84 ? -11.088 -2.392 4.216 1.00 97.38 84 PHE A N 1
ATOM 647 C CA . PHE A 1 84 ? -10.458 -2.169 5.521 1.00 97.38 84 PHE A CA 1
ATOM 648 C C . PHE A 1 84 ? -8.944 -1.971 5.392 1.00 97.38 84 PHE A C 1
ATOM 650 O O . PHE A 1 84 ? -8.408 -0.975 5.884 1.00 97.38 84 PHE A O 1
ATOM 657 N N . TRP A 1 85 ? -8.256 -2.900 4.722 1.00 98.38 85 TRP A N 1
ATOM 658 C CA . TRP A 1 85 ? -6.829 -2.799 4.422 1.00 98.38 85 TRP A CA 1
ATOM 659 C C 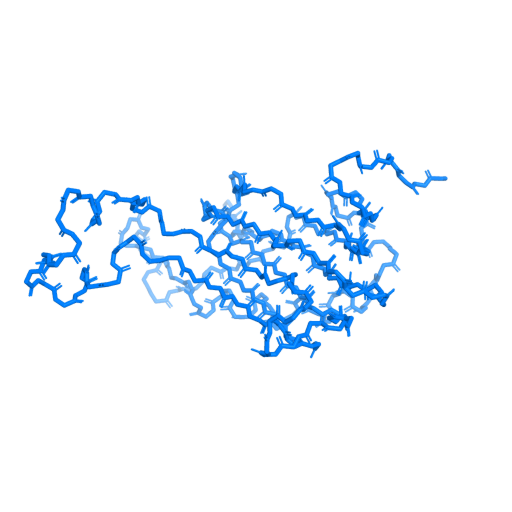. TRP A 1 85 ? -6.625 -2.661 2.919 1.00 98.38 85 TRP A C 1
ATOM 661 O O . TRP A 1 85 ? -7.213 -3.400 2.135 1.00 98.38 85 TRP A O 1
ATOM 671 N N . SER A 1 86 ? -5.718 -1.776 2.535 1.00 98.50 86 SER A N 1
ATOM 672 C CA . SER A 1 86 ? -5.125 -1.745 1.203 1.00 98.50 86 SER A CA 1
ATOM 673 C C . SER A 1 86 ? -3.640 -2.052 1.316 1.00 98.50 86 SER A C 1
ATOM 675 O O . SER A 1 86 ? -3.034 -1.933 2.387 1.00 98.50 86 SER A O 1
ATOM 677 N N . GLY A 1 87 ? -3.028 -2.459 0.215 1.00 98.00 87 GLY A N 1
ATOM 678 C CA . GLY A 1 87 ? -1.608 -2.737 0.217 1.00 98.00 87 GLY A CA 1
ATOM 679 C C . GLY A 1 87 ? -0.983 -2.787 -1.159 1.00 98.00 87 GLY A C 1
ATOM 680 O O . GLY A 1 87 ? -1.646 -2.740 -2.195 1.00 98.00 87 GLY A O 1
ATOM 681 N N . VAL A 1 88 ? 0.343 -2.851 -1.142 1.00 98.25 88 VAL A N 1
ATOM 682 C CA . VAL A 1 88 ? 1.169 -2.934 -2.337 1.00 98.25 88 VAL A CA 1
ATOM 683 C C . VAL A 1 88 ? 2.394 -3.800 -2.071 1.00 98.25 88 VAL A C 1
ATOM 685 O O . VAL A 1 88 ? 3.162 -3.559 -1.139 1.00 98.25 88 VAL A O 1
ATOM 688 N N . TYR A 1 89 ? 2.578 -4.805 -2.919 1.00 98.25 89 TYR A N 1
ATOM 689 C CA . TYR A 1 89 ? 3.790 -5.602 -3.031 1.00 98.25 89 TYR A CA 1
ATOM 690 C C . TYR A 1 89 ? 4.648 -5.093 -4.191 1.00 98.25 89 TYR A C 1
ATOM 692 O O . TYR A 1 89 ? 4.152 -4.869 -5.298 1.00 98.25 89 TYR A O 1
ATOM 700 N N . TYR A 1 90 ? 5.945 -4.926 -3.955 1.00 98.00 90 TYR A N 1
ATOM 701 C CA . TYR A 1 90 ? 6.890 -4.400 -4.936 1.00 98.00 90 TYR A CA 1
ATOM 702 C C . TYR A 1 90 ? 7.641 -5.540 -5.617 1.00 98.00 90 TYR A C 1
ATOM 704 O O . TYR A 1 90 ? 8.563 -6.113 -5.046 1.00 98.00 90 TYR A O 1
ATOM 712 N N . VAL A 1 91 ? 7.255 -5.862 -6.853 1.00 97.44 91 VAL A N 1
ATOM 713 C CA . VAL A 1 91 ? 7.909 -6.910 -7.652 1.00 97.44 91 VAL A CA 1
ATOM 714 C C . VAL A 1 91 ? 9.268 -6.416 -8.144 1.00 97.44 91 VAL A C 1
ATOM 716 O O . VAL A 1 91 ? 10.278 -7.089 -7.968 1.00 97.44 91 VAL A O 1
ATOM 719 N N . ASP A 1 92 ? 9.282 -5.222 -8.733 1.00 97.62 92 ASP A N 1
ATOM 720 C CA . ASP A 1 92 ? 10.477 -4.537 -9.214 1.00 97.62 92 ASP A CA 1
ATOM 721 C C . ASP A 1 92 ? 10.296 -3.036 -8.968 1.00 97.62 92 ASP A C 1
ATOM 723 O O . ASP A 1 92 ? 9.291 -2.444 -9.362 1.00 97.62 92 ASP A O 1
ATOM 727 N N . VAL A 1 93 ? 11.248 -2.404 -8.291 1.00 97.00 93 VAL A N 1
ATOM 728 C CA . VAL A 1 93 ? 11.179 -0.968 -7.985 1.00 97.00 93 VAL A CA 1
ATOM 729 C C . VAL A 1 93 ? 11.811 -0.105 -9.081 1.00 97.00 93 VAL A C 1
ATOM 731 O O . VAL A 1 93 ? 11.843 1.118 -8.960 1.00 97.00 93 VAL A O 1
ATOM 734 N N . GLY A 1 94 ? 12.284 -0.718 -10.169 1.00 96.56 94 GLY A N 1
ATOM 735 C CA . GLY A 1 94 ? 12.956 -0.045 -11.267 1.00 96.56 94 GLY A CA 1
ATOM 736 C C . GLY A 1 94 ? 14.251 0.606 -10.788 1.00 96.56 94 GLY A C 1
ATOM 737 O O . GLY A 1 94 ? 15.210 -0.073 -10.431 1.00 96.56 94 GLY A O 1
ATOM 738 N N . GLU A 1 95 ? 14.284 1.934 -10.806 1.00 96.62 95 GLU A N 1
ATOM 739 C CA . GLU A 1 95 ? 15.435 2.744 -10.385 1.00 96.62 95 GLU A CA 1
ATOM 740 C C . GLU A 1 95 ? 15.127 3.609 -9.153 1.00 96.62 95 GLU A C 1
ATOM 742 O O . GLU A 1 95 ? 15.850 4.563 -8.870 1.00 96.62 95 GLU A O 1
ATOM 747 N N . ILE A 1 96 ? 14.060 3.294 -8.408 1.00 94.50 96 ILE A N 1
ATOM 748 C CA . ILE A 1 96 ? 13.803 3.920 -7.105 1.00 94.50 96 ILE A CA 1
ATOM 749 C C . ILE A 1 96 ? 14.962 3.607 -6.150 1.00 94.50 96 ILE A C 1
ATOM 751 O O . ILE A 1 96 ? 15.419 2.469 -6.049 1.00 94.50 96 ILE A O 1
ATOM 755 N N . SER A 1 97 ? 15.410 4.633 -5.433 1.00 92.69 97 SER A N 1
ATOM 756 C CA . SER A 1 97 ? 16.513 4.572 -4.478 1.00 92.69 97 SER A CA 1
ATOM 757 C C . SER A 1 97 ? 16.307 5.561 -3.335 1.00 92.69 97 SER A C 1
ATOM 759 O O . SER A 1 97 ? 15.569 6.537 -3.467 1.00 92.69 97 SER A O 1
ATOM 761 N N . GLU A 1 98 ? 17.007 5.332 -2.223 1.00 91.31 98 GLU A N 1
ATOM 762 C CA . GLU A 1 98 ? 16.959 6.175 -1.013 1.00 91.31 98 GLU A CA 1
ATOM 763 C C . GLU A 1 98 ? 17.377 7.635 -1.247 1.00 91.31 98 GLU A C 1
ATOM 765 O O . GLU A 1 98 ? 16.986 8.525 -0.500 1.00 91.31 98 GLU A O 1
ATOM 770 N N . ASP A 1 99 ? 18.145 7.917 -2.304 1.00 91.69 99 ASP A N 1
ATOM 771 C CA . ASP A 1 99 ? 18.502 9.291 -2.674 1.00 91.69 99 ASP A CA 1
ATOM 772 C C . ASP A 1 99 ? 17.344 10.075 -3.324 1.00 91.69 99 ASP A C 1
ATOM 774 O O . ASP A 1 99 ? 17.486 11.268 -3.600 1.00 91.69 99 ASP A O 1
ATOM 778 N N . GLY A 1 100 ? 16.210 9.416 -3.589 1.00 89.44 100 GLY A N 1
ATOM 7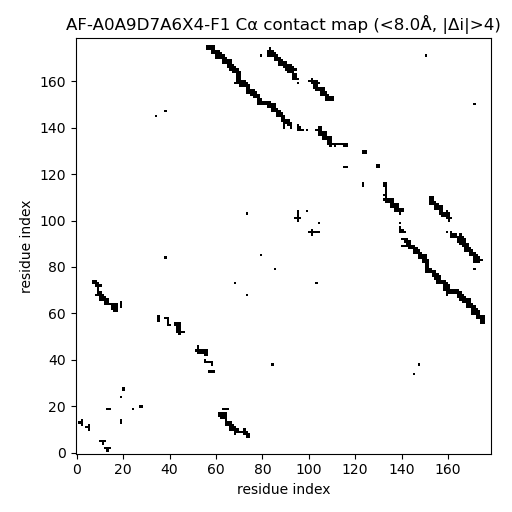79 C CA . GLY A 1 100 ? 14.978 10.023 -4.086 1.00 89.44 100 GLY A CA 1
ATOM 780 C C . GLY A 1 100 ? 15.041 10.548 -5.522 1.00 89.44 100 GLY A C 1
ATOM 781 O O . GLY A 1 100 ? 14.057 11.120 -5.994 1.00 89.44 100 GLY A O 1
ATOM 782 N N . LYS A 1 101 ? 16.151 10.355 -6.252 1.00 92.44 101 LYS A N 1
ATOM 783 C CA . LYS A 1 101 ? 16.367 10.982 -7.573 1.00 92.44 101 LYS A CA 1
ATOM 784 C C . LYS A 1 101 ? 15.315 10.606 -8.611 1.00 92.44 101 LYS A C 1
ATOM 786 O O . LYS A 1 101 ? 14.987 11.424 -9.469 1.00 92.44 101 LYS A O 1
ATOM 791 N N . HIS A 1 102 ? 14.800 9.381 -8.535 1.00 93.75 102 HIS A N 1
ATOM 792 C CA . HIS A 1 102 ? 13.854 8.853 -9.515 1.00 93.75 102 HIS A CA 1
ATOM 793 C C . HIS A 1 102 ? 12.385 8.925 -9.079 1.00 93.75 102 HIS A C 1
ATOM 795 O O . HIS A 1 102 ? 11.521 8.475 -9.829 1.00 93.75 102 HIS A O 1
ATOM 801 N N . GLY A 1 103 ? 12.081 9.493 -7.907 1.00 93.88 103 GLY A N 1
ATOM 802 C CA . GLY A 1 103 ? 10.711 9.586 -7.392 1.00 93.88 103 GLY A CA 1
ATOM 803 C C . GLY A 1 103 ? 10.042 8.216 -7.207 1.00 93.88 103 GLY A C 1
ATOM 804 O O . GLY A 1 103 ? 10.687 7.274 -6.759 1.00 93.88 103 GLY A O 1
ATOM 805 N N . GLY A 1 104 ? 8.742 8.096 -7.505 1.00 93.12 104 GLY A N 1
ATOM 806 C CA . GLY A 1 104 ? 8.006 6.817 -7.434 1.00 93.12 104 GLY A CA 1
ATOM 807 C C . GLY A 1 104 ? 7.708 6.274 -6.025 1.00 9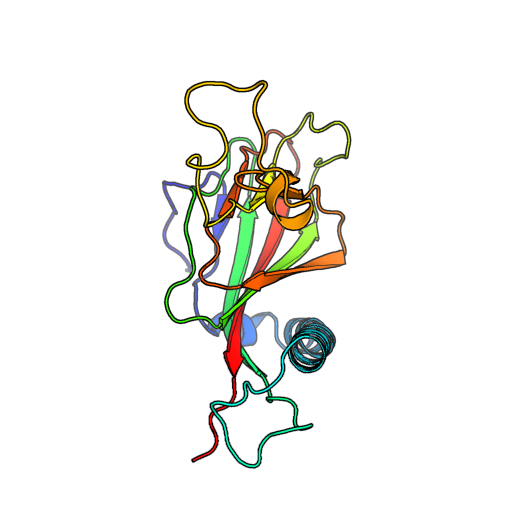3.12 104 GLY A C 1
ATOM 808 O O . GLY A 1 104 ? 7.207 5.150 -5.889 1.00 93.12 104 GLY A O 1
ATOM 809 N N . ALA A 1 105 ? 8.013 7.053 -4.982 1.00 95.12 105 ALA A N 1
ATOM 810 C CA . ALA A 1 105 ? 7.726 6.715 -3.591 1.00 95.12 105 ALA A CA 1
ATOM 811 C C . ALA A 1 105 ? 6.215 6.677 -3.314 1.00 95.12 105 ALA A C 1
ATOM 813 O O . ALA A 1 105 ? 5.444 7.457 -3.886 1.00 95.12 105 ALA A O 1
ATOM 814 N N . LEU A 1 106 ? 5.807 5.785 -2.407 1.00 96.94 106 LEU A N 1
ATOM 815 C CA . LEU A 1 106 ? 4.453 5.766 -1.857 1.00 96.94 106 LEU A CA 1
ATOM 816 C C . LEU A 1 106 ? 4.336 6.882 -0.820 1.00 96.94 106 LEU A C 1
ATOM 818 O O . LEU A 1 106 ? 5.123 6.944 0.122 1.00 96.94 106 LEU A O 1
ATOM 82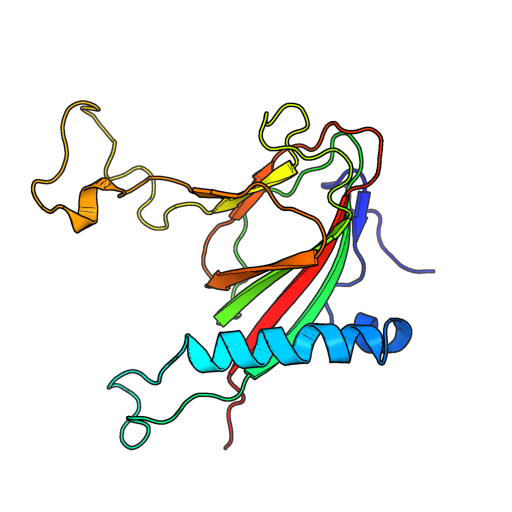2 N N . GLN A 1 107 ? 3.350 7.751 -0.987 1.00 96.75 107 GLN A N 1
ATOM 823 C CA . GLN A 1 107 ? 3.063 8.843 -0.067 1.00 96.75 107 GLN A CA 1
ATOM 824 C C . GLN A 1 107 ? 1.781 8.523 0.688 1.00 96.75 107 GLN A C 1
ATOM 826 O O . GLN A 1 107 ? 0.751 8.318 0.055 1.00 96.75 107 GLN A O 1
ATOM 831 N N . LEU A 1 108 ? 1.840 8.493 2.016 1.00 96.75 108 LEU A N 1
ATOM 832 C CA . LEU A 1 108 ? 0.690 8.320 2.898 1.00 96.75 108 LEU A CA 1
ATOM 833 C C . LEU A 1 108 ? 0.380 9.665 3.556 1.00 96.75 108 LEU A C 1
ATOM 835 O O . LEU A 1 108 ? 1.247 10.252 4.210 1.00 96.75 108 LEU A O 1
ATOM 839 N N . PHE A 1 109 ? -0.836 10.165 3.363 1.00 95.06 109 PHE A N 1
ATOM 840 C CA . PHE A 1 109 ? -1.242 11.472 3.868 1.00 95.06 109 PHE A CA 1
ATOM 841 C C . PHE A 1 109 ? -1.862 11.350 5.255 1.00 95.06 109 PHE A C 1
ATOM 843 O O . PHE A 1 109 ? -2.732 10.509 5.471 1.00 95.06 109 PHE A O 1
ATOM 850 N N . ASP A 1 110 ? -1.449 12.210 6.189 1.00 92.69 110 ASP A N 1
ATOM 851 C CA . ASP A 1 110 ? -2.060 12.233 7.519 1.00 92.69 110 ASP A CA 1
ATOM 852 C C . ASP A 1 110 ? -3.552 12.604 7.392 1.00 92.69 110 ASP A C 1
ATOM 854 O O . ASP A 1 110 ? -3.873 13.678 6.867 1.00 92.69 110 ASP A O 1
ATOM 858 N N . PRO A 1 111 ? -4.484 11.767 7.885 1.00 91.62 111 PRO A N 1
ATOM 859 C CA . PRO A 1 111 ? -5.918 12.034 7.782 1.00 91.62 111 PRO A CA 1
ATOM 860 C C . PRO A 1 111 ? -6.368 13.275 8.566 1.00 91.62 111 PRO A C 1
ATOM 862 O O . PRO A 1 111 ? -7.458 13.790 8.324 1.00 91.62 111 PRO A O 1
ATOM 865 N N . ARG A 1 112 ? -5.546 13.785 9.492 1.00 88.12 112 ARG A N 1
ATOM 866 C CA . ARG A 1 112 ? -5.775 15.043 10.222 1.00 88.12 112 ARG A CA 1
ATOM 867 C C . ARG A 1 112 ? -5.541 16.278 9.336 1.00 88.12 112 ARG A C 1
ATOM 869 O O . ARG A 1 112 ? -5.901 17.389 9.729 1.00 88.12 112 ARG A O 1
ATOM 876 N N . GLY A 1 113 ? -4.966 16.098 8.144 1.00 84.25 113 GLY A N 1
ATOM 877 C CA . GLY A 1 113 ? -4.720 17.150 7.163 1.00 84.25 113 GLY A CA 1
ATOM 878 C C . GLY A 1 113 ? -3.698 18.190 7.627 1.00 84.25 113 GLY A C 1
ATOM 879 O O . GLY A 1 113 ? -2.875 17.946 8.506 1.00 84.25 113 GLY A O 1
ATOM 880 N N . CYS A 1 114 ? -3.749 19.387 7.037 1.00 75.25 114 CYS A N 1
ATOM 881 C CA . CYS A 1 114 ? -2.833 20.477 7.384 1.00 75.25 114 CYS A CA 1
ATOM 882 C C . CYS A 1 114 ? -3.194 21.205 8.689 1.00 75.25 114 CYS A C 1
ATOM 884 O O . CYS A 1 114 ? -2.382 22.004 9.156 1.00 75.25 114 CYS A O 1
ATOM 886 N N . LEU A 1 115 ? -4.367 20.931 9.283 1.00 68.88 115 LEU A N 1
ATOM 887 C CA . LEU A 1 115 ? -4.891 21.617 10.475 1.00 68.88 115 LEU A CA 1
ATOM 888 C C . LEU A 1 115 ? -3.856 21.775 11.607 1.00 68.88 115 LEU A C 1
ATOM 890 O O . LEU A 1 115 ? -3.750 22.880 12.140 1.00 68.88 115 LEU A O 1
ATOM 894 N N . PRO A 1 116 ? -3.027 20.764 11.938 1.00 66.06 116 PRO A N 1
ATOM 895 C CA . PRO A 1 116 ? -2.037 20.887 13.011 1.00 66.06 116 PRO A CA 1
ATOM 896 C C . PRO A 1 116 ? -0.851 21.822 12.702 1.00 66.06 116 PRO A C 1
ATOM 898 O O . PRO A 1 116 ? -0.039 22.084 13.584 1.00 66.06 116 PRO A O 1
ATOM 901 N N . ARG A 1 117 ? -0.706 22.301 11.457 1.00 68.50 117 ARG A N 1
ATOM 902 C CA . ARG A 1 117 ? 0.473 23.036 10.953 1.00 68.50 117 ARG A CA 1
ATOM 903 C C . ARG A 1 117 ? 0.151 24.430 10.398 1.00 68.50 117 ARG A C 1
ATOM 905 O O . ARG A 1 117 ? 1.031 25.067 9.820 1.00 68.50 117 ARG A O 1
ATOM 912 N N . MET A 1 118 ? -1.085 24.912 10.540 1.00 68.19 118 MET A N 1
ATOM 913 C CA . MET A 1 118 ? -1.497 26.214 9.998 1.00 68.19 118 MET A CA 1
ATOM 914 C C . MET A 1 118 ? -1.135 27.397 10.921 1.00 68.19 118 MET A C 1
ATOM 916 O O . MET A 1 118 ? -0.987 27.252 12.131 1.00 68.19 118 MET A O 1
ATOM 920 N N . LEU A 1 119 ? -1.020 28.589 10.320 1.00 71.75 119 LEU A N 1
ATOM 921 C CA . LEU A 1 119 ? -0.778 29.919 10.916 1.00 71.75 119 LEU A CA 1
ATOM 922 C C . LEU A 1 119 ? 0.617 30.196 11.506 1.00 71.75 119 LEU A C 1
ATOM 924 O O . LEU A 1 119 ? 1.176 31.253 11.223 1.00 71.75 119 LEU A O 1
ATOM 928 N N . ALA A 1 120 ? 1.190 29.292 12.301 1.00 82.69 120 ALA A N 1
ATOM 929 C CA . ALA A 1 120 ? 2.447 29.542 13.014 1.00 82.69 120 ALA A CA 1
ATOM 930 C C . ALA A 1 120 ? 3.330 28.278 13.052 1.00 82.69 120 ALA A C 1
ATOM 932 O O . ALA A 1 120 ? 3.223 27.491 13.992 1.00 82.69 120 ALA A O 1
ATOM 933 N N . PRO A 1 121 ? 4.230 28.068 12.068 1.00 75.44 121 PRO A N 1
ATOM 934 C CA . PRO A 1 121 ? 4.977 26.811 11.907 1.00 75.44 121 PRO A CA 1
ATOM 935 C C . PRO A 1 121 ? 5.984 26.514 13.033 1.00 75.44 121 PRO A C 1
ATOM 937 O O . PRO A 1 121 ? 6.573 25.438 13.060 1.00 75.44 121 PRO A O 1
ATOM 940 N N . TYR A 1 122 ? 6.196 27.463 13.946 1.00 82.75 122 TYR A N 1
ATOM 941 C CA . TYR A 1 122 ? 7.031 27.325 15.141 1.00 82.75 122 TYR A CA 1
ATOM 942 C C . TYR A 1 122 ? 6.242 26.904 16.395 1.00 82.75 122 TYR A C 1
ATOM 944 O O . TYR A 1 122 ? 6.848 26.661 17.438 1.00 82.75 122 TYR A O 1
ATOM 952 N N . LEU A 1 123 ? 4.908 26.831 16.326 1.00 83.75 123 LEU A N 1
ATOM 953 C CA . LEU A 1 123 ? 4.063 26.324 17.407 1.00 83.75 123 LEU A CA 1
ATOM 954 C C . LEU A 1 123 ? 3.737 24.845 17.175 1.00 83.75 123 LEU A C 1
ATOM 956 O O . LEU A 1 123 ? 3.585 24.394 16.042 1.00 83.75 123 LEU A O 1
ATOM 960 N N . ARG A 1 124 ? 3.606 24.091 18.267 1.00 82.81 124 ARG A N 1
ATOM 961 C CA . ARG A 1 124 ? 3.132 22.701 18.272 1.00 82.81 124 ARG A CA 1
ATOM 962 C C . ARG A 1 124 ? 2.302 22.436 19.524 1.00 82.81 124 ARG A C 1
ATOM 964 O O . ARG A 1 124 ? 2.436 23.157 20.513 1.00 82.81 124 ARG A O 1
ATOM 971 N N . TYR A 1 125 ? 1.480 21.392 19.495 1.00 85.62 125 TYR A N 1
ATOM 972 C CA . TYR A 1 125 ? 0.771 20.924 20.686 1.00 85.62 125 TYR A CA 1
ATOM 973 C C . TYR A 1 125 ? 1.756 20.440 21.755 1.00 85.62 125 TYR A C 1
ATOM 975 O O . TYR A 1 125 ? 2.813 19.908 21.432 1.00 85.62 125 TYR A O 1
ATOM 983 N N . ALA A 1 126 ? 1.397 20.610 23.029 1.00 90.56 126 ALA A N 1
ATOM 984 C CA . ALA A 1 126 ? 2.205 20.123 24.149 1.00 90.56 126 ALA A CA 1
ATOM 985 C C . ALA A 1 126 ? 2.135 18.591 24.330 1.00 90.56 126 ALA A C 1
ATOM 987 O O . ALA A 1 126 ? 2.968 18.032 25.038 1.00 90.56 126 ALA A O 1
ATOM 988 N N . MET A 1 127 ? 1.149 17.931 23.707 1.00 90.69 127 MET A N 1
ATOM 989 C CA . MET A 1 127 ? 0.985 16.473 23.713 1.00 90.69 127 MET A CA 1
ATOM 990 C C . MET A 1 127 ? 1.972 15.828 22.724 1.00 90.69 127 MET A C 1
ATOM 992 O O . MET A 1 127 ? 1.866 16.109 21.523 1.00 90.69 127 MET A O 1
ATOM 996 N N . PRO A 1 128 ? 2.905 14.968 23.178 1.00 90.25 128 PRO A N 1
ATOM 997 C CA . PRO A 1 128 ? 3.897 1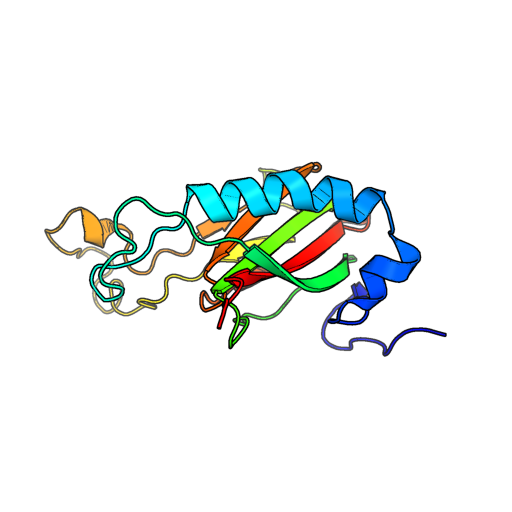4.336 22.307 1.00 90.25 128 PRO A CA 1
ATOM 998 C C . PRO A 1 128 ? 3.305 13.549 21.132 1.00 90.25 128 PRO A C 1
ATOM 1000 O O . PRO A 1 128 ? 3.875 13.554 20.044 1.00 90.25 128 PRO A O 1
ATOM 1003 N N . GLU A 1 129 ? 2.138 12.935 21.321 1.00 87.44 129 GLU A N 1
ATOM 1004 C CA . GLU A 1 129 ? 1.413 12.125 20.332 1.00 87.44 129 GLU A CA 1
ATOM 1005 C C . GLU A 1 129 ? 0.868 12.954 19.158 1.00 87.44 129 GLU A C 1
ATOM 1007 O O . GLU A 1 129 ? 0.430 12.410 18.148 1.00 87.44 129 GLU A O 1
ATOM 1012 N N . LEU A 1 130 ? 0.864 14.283 19.286 1.00 86.31 130 LEU A N 1
ATOM 1013 C CA . LEU A 1 130 ? 0.429 15.211 18.243 1.00 86.31 130 LEU A CA 1
ATOM 1014 C C . LEU A 1 130 ? 1.603 15.904 17.546 1.00 86.31 130 LEU A C 1
ATOM 1016 O O . LEU A 1 130 ? 1.384 16.755 16.684 1.00 86.31 130 LEU A O 1
ATOM 1020 N N . HIS A 1 131 ? 2.850 15.582 17.897 1.00 86.62 131 HIS A N 1
ATOM 1021 C CA . HIS A 1 131 ? 4.019 16.203 17.270 1.00 86.62 131 HIS A CA 1
ATOM 1022 C C . HIS A 1 131 ? 4.196 15.804 15.798 1.00 86.62 131 HIS A C 1
ATOM 1024 O O . HIS A 1 131 ? 4.784 16.568 15.032 1.00 86.62 131 HIS A O 1
ATOM 1030 N N . ASP A 1 132 ? 3.677 14.643 15.400 1.00 85.06 132 ASP A N 1
ATOM 1031 C CA . ASP A 1 132 ? 3.641 14.182 14.011 1.00 85.06 132 ASP A CA 1
ATOM 1032 C C . ASP A 1 132 ? 2.349 14.580 13.278 1.00 85.06 132 ASP A C 1
ATOM 1034 O O . ASP A 1 132 ? 2.167 14.234 12.113 1.00 85.06 132 ASP A O 1
ATOM 1038 N N . ALA A 1 133 ? 1.449 15.319 13.932 1.00 86.12 133 ALA A N 1
ATOM 1039 C CA . ALA A 1 133 ? 0.159 15.646 13.356 1.00 86.12 133 ALA A CA 1
ATOM 1040 C C . ALA A 1 133 ? 0.304 16.496 12.088 1.00 86.12 133 ALA A C 1
ATOM 1042 O O . ALA A 1 133 ? 0.996 17.518 12.052 1.00 86.12 133 ALA A O 1
ATOM 1043 N N . GLY A 1 134 ? -0.352 16.042 11.023 1.00 85.12 134 GLY A N 1
ATOM 1044 C CA . GLY A 1 134 ? -0.246 16.614 9.688 1.00 85.12 134 GLY A CA 1
ATOM 1045 C C . GLY A 1 134 ? 1.067 16.279 8.973 1.00 85.12 134 GLY A C 1
ATOM 1046 O O . GLY A 1 134 ? 1.399 16.948 7.995 1.00 85.12 134 GLY A O 1
ATOM 1047 N N . GLN A 1 135 ? 1.870 15.323 9.462 1.00 86.88 135 GLN A N 1
ATOM 1048 C CA . GLN A 1 135 ? 3.050 14.822 8.750 1.00 86.88 135 GLN A CA 1
ATOM 1049 C C . GLN A 1 135 ? 2.686 13.655 7.843 1.00 86.88 135 GLN A C 1
ATOM 1051 O O . GLN A 1 135 ? 2.228 12.610 8.289 1.00 86.88 135 GLN A O 1
ATOM 1056 N N . ASN A 1 136 ? 2.955 13.834 6.554 1.00 90.69 136 ASN A N 1
ATOM 1057 C CA . ASN A 1 136 ? 2.835 12.762 5.579 1.00 90.69 136 ASN A CA 1
ATOM 1058 C C . ASN A 1 136 ? 4.063 11.852 5.661 1.00 90.69 136 ASN A C 1
ATOM 1060 O O . ASN A 1 136 ? 5.180 12.322 5.892 1.00 90.69 136 ASN A O 1
ATOM 1064 N N . ILE A 1 137 ? 3.862 10.564 5.405 1.00 92.50 137 ILE A N 1
ATOM 1065 C CA . ILE A 1 137 ? 4.935 9.573 5.345 1.00 92.50 137 ILE A CA 1
ATOM 1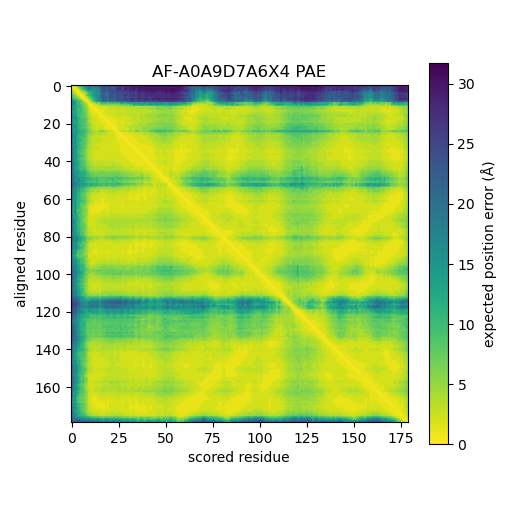066 C C . ILE A 1 137 ? 5.277 9.334 3.876 1.00 92.50 137 ILE A C 1
ATOM 1068 O O . ILE A 1 137 ? 4.394 9.062 3.066 1.00 92.50 137 ILE A O 1
ATOM 1072 N N . SER A 1 138 ? 6.561 9.417 3.531 1.00 94.12 138 SER A N 1
ATOM 1073 C CA . SER A 1 138 ? 7.073 8.993 2.226 1.00 94.12 138 SER A CA 1
ATOM 1074 C C . SER A 1 138 ? 7.844 7.693 2.407 1.00 94.12 138 SER A C 1
ATOM 1076 O O . SER A 1 138 ? 8.832 7.659 3.135 1.00 94.12 138 SER A O 1
ATOM 1078 N N . PHE A 1 139 ? 7.391 6.630 1.752 1.00 95.12 139 PHE A N 1
ATOM 1079 C CA . PHE A 1 139 ? 8.000 5.309 1.804 1.00 95.12 139 PHE A CA 1
ATOM 1080 C C . PHE A 1 139 ? 8.738 5.013 0.496 1.00 95.12 139 PHE A C 1
ATOM 1082 O O . PHE A 1 139 ? 8.124 4.965 -0.576 1.00 95.12 139 PHE A O 1
ATOM 1089 N N . THR A 1 140 ? 10.051 4.801 0.598 1.00 95.12 140 THR A N 1
ATOM 1090 C CA . THR A 1 140 ? 10.914 4.363 -0.505 1.00 95.12 140 THR A CA 1
ATOM 1091 C C . THR A 1 140 ? 10.936 2.831 -0.540 1.00 95.12 140 THR A C 1
ATOM 1093 O O . THR A 1 140 ? 11.513 2.215 0.355 1.00 95.12 140 THR A O 1
ATOM 1096 N N . PRO A 1 141 ? 10.295 2.181 -1.525 1.00 94.38 141 PRO A N 1
ATOM 1097 C CA . PRO A 1 141 ? 10.240 0.726 -1.573 1.00 94.38 141 PRO A CA 1
ATOM 1098 C C . PRO A 1 141 ? 11.539 0.079 -2.062 1.00 94.38 141 PRO A C 1
ATOM 1100 O O . PRO A 1 141 ? 12.243 0.615 -2.915 1.00 94.38 141 PRO A O 1
ATOM 1103 N N . SER A 1 142 ? 11.770 -1.151 -1.606 1.00 96.31 142 SER A N 1
ATOM 1104 C CA . SER A 1 142 ? 12.696 -2.132 -2.182 1.00 96.31 142 SER A CA 1
ATOM 1105 C C . SER A 1 142 ? 11.931 -3.320 -2.773 1.00 96.31 142 SER A C 1
ATOM 1107 O O . SER A 1 142 ? 10.841 -3.665 -2.310 1.00 96.31 142 SER A O 1
ATOM 1109 N N . ALA A 1 143 ? 12.503 -3.975 -3.787 1.00 97.62 143 ALA A N 1
ATOM 1110 C CA . ALA A 1 143 ? 11.910 -5.178 -4.372 1.00 97.62 143 ALA A CA 1
ATOM 1111 C C . ALA A 1 143 ? 11.738 -6.285 -3.312 1.00 97.62 143 ALA A C 1
ATOM 1113 O O . ALA A 1 143 ? 12.607 -6.492 -2.465 1.00 97.62 143 ALA A O 1
ATOM 1114 N N . GLY A 1 144 ? 10.603 -6.982 -3.350 1.00 97.00 144 GLY A N 1
ATOM 1115 C CA . GLY A 1 144 ? 10.212 -7.996 -2.371 1.00 97.00 144 GLY A CA 1
ATOM 1116 C C . GLY A 1 144 ? 9.526 -7.449 -1.114 1.00 97.00 144 GLY A C 1
ATOM 1117 O O . GLY A 1 144 ? 9.030 -8.238 -0.312 1.00 97.00 144 GLY A O 1
ATOM 1118 N N . GLN A 1 145 ? 9.453 -6.127 -0.919 1.00 96.88 145 GLN A N 1
ATOM 1119 C CA . GLN A 1 145 ? 8.706 -5.557 0.203 1.00 96.88 145 GLN A CA 1
ATOM 1120 C C . GLN A 1 145 ? 7.200 -5.538 -0.069 1.00 96.88 145 GLN A C 1
ATOM 1122 O O . GLN A 1 145 ? 6.749 -5.360 -1.200 1.00 96.88 145 GLN A O 1
ATOM 1127 N N . CYS A 1 146 ? 6.424 -5.662 1.005 1.00 97.31 146 CYS A N 1
ATOM 1128 C CA . CYS A 1 146 ? 4.984 -5.453 1.008 1.00 97.31 146 CYS A CA 1
ATOM 1129 C C . CYS A 1 146 ? 4.636 -4.403 2.063 1.00 97.31 146 CYS A C 1
ATOM 1131 O O . CYS A 1 146 ? 5.101 -4.493 3.198 1.00 97.31 146 CYS A O 1
ATOM 1133 N N . MET A 1 147 ? 3.803 -3.435 1.695 1.00 97.06 147 MET A N 1
ATOM 1134 C CA . MET A 1 147 ? 3.226 -2.455 2.612 1.00 97.06 147 MET A CA 1
ATOM 1135 C C . MET A 1 147 ? 1.721 -2.696 2.704 1.00 97.06 147 MET A C 1
ATOM 1137 O O . MET A 1 147 ? 1.073 -2.850 1.670 1.00 97.06 147 MET A O 1
ATOM 1141 N N . ILE A 1 148 ? 1.174 -2.693 3.921 1.00 97.56 148 ILE A N 1
ATOM 1142 C CA . ILE A 1 148 ? -0.272 -2.640 4.168 1.00 97.56 148 ILE A CA 1
ATOM 1143 C C . ILE A 1 148 ? -0.602 -1.388 4.978 1.00 97.56 148 ILE A C 1
ATOM 1145 O O . ILE A 1 148 ? 0.171 -0.981 5.845 1.00 97.56 148 ILE A O 1
ATOM 1149 N N . PHE A 1 149 ? -1.730 -0.760 4.679 1.00 97.81 149 PHE A N 1
ATOM 1150 C CA . PHE A 1 149 ? -2.194 0.465 5.325 1.00 97.81 149 PHE A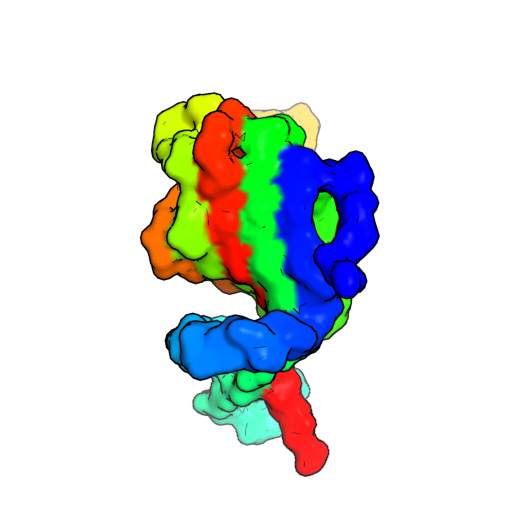 CA 1
ATOM 1151 C C . PHE A 1 149 ? -3.728 0.529 5.286 1.00 97.81 149 PHE A C 1
ATOM 1153 O O . PHE A 1 149 ? -4.343 -0.154 4.463 1.00 97.81 149 PHE A O 1
ATOM 1160 N N . PRO A 1 150 ? -4.380 1.293 6.180 1.00 97.62 150 PRO A N 1
ATOM 1161 C CA . PRO A 1 150 ? -5.839 1.349 6.201 1.00 97.62 150 PRO A CA 1
ATOM 1162 C C . PRO A 1 150 ? -6.391 1.850 4.860 1.00 97.62 150 PRO A C 1
ATOM 1164 O O . PRO A 1 150 ? -5.909 2.858 4.350 1.00 97.62 150 PRO A O 1
ATOM 1167 N N . GLY A 1 151 ? -7.404 1.189 4.295 1.00 97.56 151 GLY A N 1
ATOM 1168 C CA . GLY A 1 151 ? -7.898 1.492 2.941 1.00 97.56 151 GLY A CA 1
ATOM 1169 C C . GLY A 1 151 ? -8.491 2.897 2.791 1.00 97.56 151 GLY A C 1
ATOM 1170 O O . GLY A 1 151 ? -8.437 3.506 1.725 1.00 97.56 151 GLY A O 1
ATOM 1171 N N . TRP A 1 152 ? -8.972 3.479 3.891 1.00 96.69 152 TRP A N 1
ATOM 1172 C CA . TRP A 1 152 ? -9.439 4.867 3.938 1.00 96.69 152 TRP A CA 1
ATOM 1173 C C . TRP A 1 152 ? -8.308 5.907 3.906 1.00 96.69 152 TRP A C 1
ATOM 1175 O O . TRP A 1 152 ? -8.584 7.096 3.729 1.00 96.69 152 TRP A O 1
ATOM 1185 N N . LEU A 1 153 ? -7.051 5.503 4.114 1.00 96.81 153 LEU A N 1
ATOM 1186 C CA . LEU A 1 153 ? -5.917 6.418 4.164 1.00 96.81 153 LEU A CA 1
ATOM 1187 C C . LEU A 1 153 ? -5.617 6.935 2.755 1.00 96.81 153 LEU A C 1
ATOM 1189 O O . LEU A 1 153 ? -5.283 6.169 1.847 1.00 96.81 153 LEU A O 1
ATOM 1193 N N . TYR A 1 154 ? -5.720 8.253 2.576 1.00 97.06 154 TYR A N 1
ATOM 1194 C CA . TYR A 1 154 ? -5.318 8.883 1.326 1.00 97.06 154 TYR A CA 1
ATOM 1195 C C . TYR A 1 154 ? -3.843 8.600 1.064 1.00 97.06 154 TYR A C 1
ATOM 1197 O O . TYR A 1 154 ? -2.988 8.802 1.931 1.00 97.06 154 TYR A O 1
ATOM 1205 N N . HIS A 1 155 ? -3.548 8.175 -0.156 1.00 97.69 155 HIS A N 1
ATOM 1206 C CA . HIS A 1 155 ? -2.192 7.904 -0.593 1.00 97.69 155 HIS A CA 1
ATOM 1207 C C . HIS A 1 155 ? -2.011 8.249 -2.068 1.00 97.69 155 HIS A C 1
ATOM 1209 O O . HIS A 1 155 ? -2.971 8.316 -2.832 1.00 97.69 155 HIS A O 1
ATOM 1215 N N . ALA A 1 156 ? -0.767 8.495 -2.460 1.00 96.56 156 ALA A N 1
ATOM 1216 C CA . ALA A 1 156 ? -0.369 8.774 -3.835 1.00 96.56 156 ALA A CA 1
ATOM 1217 C C . ALA A 1 156 ? 0.930 8.038 -4.165 1.00 96.56 156 ALA A C 1
ATOM 1219 O O . ALA A 1 156 ? 1.663 7.597 -3.276 1.00 96.56 156 ALA A O 1
ATOM 1220 N N . VAL A 1 157 ? 1.250 7.955 -5.453 1.00 95.25 157 VAL A N 1
ATOM 1221 C CA . VAL A 1 157 ? 2.583 7.558 -5.914 1.00 95.25 157 VAL A CA 1
ATOM 1222 C C . VAL A 1 157 ? 3.195 8.754 -6.621 1.00 95.25 157 VAL A C 1
ATOM 1224 O O . VAL A 1 157 ? 2.640 9.241 -7.609 1.00 95.25 157 VAL A O 1
ATOM 1227 N N . GLY A 1 158 ? 4.329 9.230 -6.106 1.00 92.81 158 GLY A N 1
ATOM 1228 C CA . GLY A 1 158 ? 5.058 10.341 -6.712 1.00 92.81 158 GLY A CA 1
ATOM 1229 C C . GLY A 1 158 ? 5.486 10.021 -8.146 1.00 92.81 158 GLY A C 1
ATOM 1230 O O . GLY A 1 158 ? 5.636 8.857 -8.508 1.00 92.81 158 GLY A O 1
ATOM 1231 N N . VAL A 1 159 ? 5.712 11.053 -8.961 1.00 94.19 159 VAL A N 1
ATOM 1232 C CA . VAL A 1 159 ? 6.155 10.871 -10.353 1.00 94.19 159 VAL A CA 1
ATOM 1233 C C . VAL A 1 159 ? 7.444 10.057 -10.388 1.00 94.19 159 VAL A C 1
ATOM 1235 O O . VAL A 1 159 ? 8.432 10.420 -9.752 1.00 94.19 159 VAL A O 1
ATOM 1238 N N . TYR A 1 160 ? 7.430 8.961 -11.135 1.00 95.31 160 TYR A N 1
ATOM 1239 C CA . TYR A 1 160 ? 8.582 8.102 -11.344 1.00 95.31 160 TYR A CA 1
ATOM 1240 C C . TYR A 1 160 ? 9.342 8.527 -12.604 1.00 95.31 160 TYR A C 1
ATOM 1242 O O . TYR A 1 160 ? 8.750 8.649 -13.673 1.00 95.31 160 TYR A O 1
ATOM 1250 N N . THR A 1 161 ? 10.652 8.760 -12.520 1.00 95.62 161 THR A N 1
ATOM 1251 C CA . THR A 1 161 ? 11.457 9.301 -13.637 1.00 95.62 161 THR A CA 1
ATOM 1252 C C . THR A 1 161 ? 12.526 8.342 -14.171 1.00 95.62 161 THR A C 1
ATOM 1254 O O . THR A 1 161 ? 13.227 8.693 -15.128 1.00 95.62 161 THR A O 1
ATOM 1257 N N . GLY A 1 162 ? 12.620 7.132 -13.610 1.00 94.69 162 GLY A N 1
ATOM 1258 C CA . GLY A 1 162 ? 13.540 6.086 -14.063 1.00 94.69 162 GLY A CA 1
ATOM 1259 C C . GLY A 1 162 ? 13.184 5.518 -15.442 1.00 94.69 162 GLY A C 1
ATOM 1260 O O . GLY A 1 162 ? 12.037 5.559 -15.889 1.00 94.69 162 GLY A O 1
ATOM 1261 N N . ALA A 1 163 ? 14.188 4.996 -16.141 1.00 95.31 163 ALA A N 1
ATOM 1262 C CA . ALA A 1 163 ? 14.071 4.389 -17.463 1.00 95.31 163 ALA A CA 1
ATOM 1263 C C . ALA A 1 163 ? 13.534 2.949 -17.413 1.00 95.31 163 ALA A C 1
ATOM 1265 O O . ALA A 1 163 ? 12.830 2.524 -18.333 1.00 95.31 163 ALA A O 1
ATOM 1266 N N . LYS A 1 164 ? 13.842 2.193 -16.351 1.00 96.50 164 LYS A N 1
ATOM 1267 C CA . LYS A 1 164 ? 13.317 0.829 -16.149 1.00 96.50 164 LYS A CA 1
ATOM 1268 C C . LYS A 1 164 ? 11.893 0.870 -15.589 1.00 96.50 164 LYS A C 1
ATOM 1270 O O . LYS A 1 164 ? 11.612 1.753 -14.786 1.00 96.50 164 LYS A O 1
ATOM 1275 N N . PRO A 1 165 ? 10.986 -0.044 -15.972 1.00 95.38 165 PRO A N 1
ATOM 1276 C CA . PRO A 1 165 ? 9.640 -0.071 -15.404 1.00 95.38 165 PRO A CA 1
ATOM 1277 C C . PRO A 1 165 ? 9.667 -0.380 -13.900 1.00 95.38 165 PRO A C 1
ATOM 1279 O O . PRO A 1 165 ? 10.460 -1.201 -13.450 1.00 95.38 165 PRO A O 1
ATOM 1282 N N . ARG A 1 166 ? 8.756 0.243 -13.151 1.00 95.94 166 ARG A N 1
ATOM 1283 C CA . ARG A 1 166 ? 8.420 -0.102 -11.765 1.00 95.94 166 ARG A CA 1
ATOM 1284 C C . ARG A 1 166 ? 7.185 -0.998 -11.786 1.00 95.94 166 ARG A C 1
ATOM 1286 O O . ARG A 1 166 ? 6.152 -0.603 -12.327 1.00 95.94 166 ARG A O 1
ATOM 1293 N N . ILE A 1 167 ? 7.288 -2.188 -11.211 1.00 97.25 167 ILE A N 1
ATOM 1294 C CA . ILE A 1 167 ? 6.254 -3.221 -11.223 1.00 97.25 167 ILE A CA 1
ATOM 1295 C C . ILE A 1 167 ? 5.792 -3.489 -9.792 1.00 97.25 167 ILE A C 1
ATOM 1297 O O . ILE A 1 167 ? 6.586 -3.849 -8.920 1.00 97.25 167 ILE A O 1
ATOM 1301 N N . SER A 1 168 ? 4.492 -3.350 -9.547 1.00 97.44 168 SER A N 1
ATOM 1302 C CA . SER A 1 168 ? 3.895 -3.606 -8.237 1.00 97.44 168 SER A CA 1
ATOM 1303 C C . SER A 1 168 ? 2.563 -4.338 -8.350 1.00 97.44 168 SER A C 1
ATOM 1305 O O . SER A 1 168 ? 1.852 -4.190 -9.339 1.00 97.44 168 SER A O 1
ATOM 1307 N N . VAL A 1 169 ? 2.204 -5.095 -7.319 1.00 98.00 169 VAL A N 1
ATOM 1308 C CA . VAL A 1 169 ? 0.893 -5.737 -7.173 1.00 98.00 169 VAL A CA 1
ATOM 1309 C C . VAL A 1 169 ? 0.174 -5.040 -6.031 1.00 98.00 169 VAL A C 1
ATOM 1311 O O . VAL A 1 169 ? 0.613 -5.131 -4.887 1.00 98.00 169 VAL A O 1
ATOM 1314 N N . ALA A 1 170 ? -0.879 -4.299 -6.347 1.00 97.88 170 ALA A N 1
ATOM 1315 C CA . ALA A 1 170 ? -1.722 -3.647 -5.356 1.00 97.88 170 ALA A CA 1
ATOM 1316 C C . ALA A 1 170 ? -2.964 -4.498 -5.086 1.00 97.88 170 ALA A C 1
ATOM 1318 O O . ALA A 1 170 ? -3.346 -5.330 -5.912 1.00 97.88 170 ALA A O 1
ATOM 1319 N N . PHE A 1 171 ? -3.534 -4.352 -3.896 1.00 98.38 171 PHE A N 1
ATOM 1320 C CA . PHE A 1 171 ? -4.634 -5.192 -3.444 1.00 98.38 171 PHE A CA 1
ATOM 1321 C C . PHE A 1 171 ? -5.432 -4.539 -2.321 1.00 98.38 171 PHE A C 1
ATOM 1323 O O . PHE A 1 171 ? -4.915 -3.699 -1.581 1.00 98.38 171 PHE A O 1
ATOM 1330 N N . ASN A 1 172 ? -6.660 -5.020 -2.157 1.00 98.44 172 ASN A N 1
ATOM 1331 C CA . ASN A 1 172 ? -7.561 -4.673 -1.068 1.00 98.44 172 ASN A CA 1
ATOM 1332 C C . ASN A 1 172 ? -7.975 -5.934 -0.299 1.00 98.44 172 ASN A C 1
ATOM 1334 O O . ASN A 1 172 ? -8.194 -6.995 -0.896 1.00 98.44 172 ASN A O 1
ATOM 1338 N N . LEU A 1 173 ? -8.068 -5.822 1.030 1.00 98.25 173 LEU A N 1
ATOM 1339 C CA . LEU A 1 173 ? -8.480 -6.893 1.935 1.00 98.25 173 LEU A CA 1
ATOM 1340 C C . LEU A 1 173 ? -9.652 -6.457 2.809 1.00 98.25 173 LEU A C 1
ATOM 1342 O O . LEU A 1 173 ? -9.629 -5.376 3.404 1.00 98.25 173 LEU A O 1
ATOM 1346 N N . ASP A 1 174 ? -10.577 -7.390 3.003 1.00 97.19 174 ASP A N 1
ATOM 1347 C CA . ASP A 1 174 ? -11.701 -7.243 3.922 1.00 97.19 174 ASP A CA 1
ATOM 1348 C C . ASP A 1 174 ? -11.808 -8.421 4.890 1.00 97.19 174 ASP A C 1
ATOM 1350 O O . ASP A 1 174 ? -11.338 -9.530 4.591 1.00 97.19 174 ASP A O 1
ATOM 1354 N N . PRO A 1 175 ? -12.416 -8.204 6.072 1.00 94.94 175 PRO A N 1
ATOM 1355 C CA . PRO A 1 175 ? -12.633 -9.281 7.015 1.00 94.94 175 PRO A CA 1
ATOM 1356 C C . PRO A 1 175 ? -13.655 -10.275 6.452 1.00 94.94 175 PRO A C 1
ATOM 1358 O O . PRO A 1 175 ? -14.676 -9.899 5.872 1.00 94.94 175 PRO A O 1
ATOM 1361 N N . VAL A 1 176 ? -13.427 -11.565 6.680 1.00 94.31 176 VAL A N 1
ATOM 1362 C CA . VAL A 1 176 ? -14.406 -12.604 6.352 1.00 94.31 176 VAL A CA 1
ATOM 1363 C C . VAL A 1 176 ? -15.560 -12.519 7.349 1.00 94.31 176 VAL A C 1
ATOM 1365 O O . VAL A 1 176 ? -15.442 -12.927 8.507 1.00 94.31 176 VAL A O 1
ATOM 1368 N N . ILE A 1 177 ? -16.702 -12.012 6.892 1.00 84.44 177 ILE A N 1
ATOM 1369 C CA . ILE A 1 177 ? -17.925 -11.940 7.694 1.00 84.44 177 ILE A CA 1
ATOM 1370 C C . ILE A 1 177 ? -18.630 -13.298 7.626 1.00 84.44 177 ILE A C 1
ATOM 1372 O O . ILE A 1 177 ? -19.264 -13.638 6.626 1.00 84.44 177 ILE A O 1
ATOM 1376 N N . ARG A 1 178 ? -18.522 -14.091 8.697 1.00 75.06 178 ARG A N 1
ATOM 1377 C CA . ARG A 1 178 ? -19.312 -15.321 8.856 1.00 75.06 178 ARG A CA 1
ATOM 1378 C 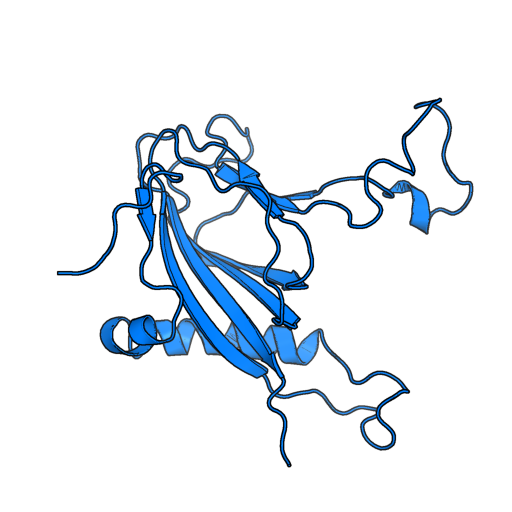C . ARG A 1 178 ? -20.686 -14.948 9.415 1.00 75.06 178 ARG A C 1
ATOM 1380 O O . ARG A 1 178 ? -20.756 -14.272 10.439 1.00 75.06 178 ARG A O 1
ATOM 1387 N N . LYS A 1 179 ? -21.744 -15.334 8.699 1.00 55.16 179 LYS A N 1
ATOM 1388 C CA . LYS A 1 179 ? -23.130 -15.231 9.177 1.00 55.16 179 LYS A CA 1
ATOM 1389 C C . LYS A 1 179 ? -23.404 -16.241 10.282 1.00 55.16 179 LYS A C 1
ATOM 1391 O O . LYS A 1 179 ? -22.784 -17.328 10.229 1.00 55.16 179 LYS A O 1
#